Protein AF-A0A179V278-F1 (afdb_monomer_lite)

Foldseek 3Di:
DDDDDPDDDDDDDDDDDDDDDDDDDDDDDDDDDDDDDDDDPPPDPVVVVVVVVVVVVVVVVLVDQDDDPVDDPLVSVVSVQVSVCVVVLDLLLLQDADADPDDPAANSNHHVVQAQWDADPVRDIFGPHDHGQQDDPPPDPRPDDPCPPPGWDWDADPVDSRDIDTDDDDPDDDPDDDDDDGPNDDDPVLCVVQVNPDPVDDGDQVSVCVVVVQADPVRDGDDGD

Sequence (225 aa):
MLPEKNVGPPPIHLHIPSTQGSVDSNQSPRGDSDRSSRTDSVEPREVLAIKIARSLQAKQRKNRIPVDYNKSVLDVYKNVLRFIFTRSDSLDMLCRPWAPAGLNLPSWMRPVSDNPFATERHGVYRRVNADPLVGKPWPSPNLYRAAHSIPADWKFDPDVNESLNVQGFVLDAVRKKGSAARAGVIPSDWNTIAGWDNSSSPPPETFWRTLVGNRDFSSHKPPRH

Structure (mmCIF, N/CA/C/O backbone):
data_AF-A0A179V278-F1
#
_entry.id   AF-A0A179V278-F1
#
loop_
_atom_site.group_PDB
_atom_site.id
_atom_site.type_symbol
_atom_site.label_atom_id
_atom_site.label_alt_id
_atom_site.label_comp_id
_atom_site.label_asym_id
_atom_site.label_entity_id
_atom_site.label_seq_id
_atom_site.pdbx_PDB_ins_code
_atom_site.Cartn_x
_atom_site.Cartn_y
_atom_site.Cartn_z
_atom_site.occupancy
_atom_site.B_iso_or_equiv
_atom_site.auth_seq_id
_atom_site.auth_comp_id
_atom_site.auth_asym_id
_atom_site.auth_atom_id
_atom_site.pdbx_PDB_model_num
ATOM 1 N N . MET A 1 1 ? -17.610 -16.119 -40.467 1.00 40.88 1 MET A N 1
ATOM 2 C CA . MET A 1 1 ? -17.287 -16.001 -39.029 1.00 40.88 1 MET A CA 1
ATOM 3 C C . MET A 1 1 ? -16.551 -14.688 -38.826 1.00 40.88 1 MET A C 1
ATOM 5 O O . MET A 1 1 ? -15.443 -14.548 -39.321 1.00 40.88 1 MET A O 1
ATOM 9 N N . LEU A 1 2 ? -17.216 -13.704 -38.221 1.00 37.16 2 LEU A N 1
ATOM 10 C CA . LEU A 1 2 ? -16.648 -12.396 -37.877 1.00 37.16 2 LEU A CA 1
ATOM 11 C C . LEU A 1 2 ? -16.183 -12.436 -36.411 1.00 37.16 2 LEU A C 1
ATOM 13 O O . LEU A 1 2 ? -16.898 -13.029 -35.604 1.00 37.16 2 LEU A O 1
ATOM 17 N N . PRO A 1 3 ? -15.041 -11.832 -36.044 1.00 39.97 3 PRO A N 1
ATOM 18 C CA . PRO A 1 3 ? -14.630 -11.739 -34.650 1.00 39.97 3 PRO A CA 1
ATOM 19 C C . PRO A 1 3 ? -15.328 -10.565 -33.947 1.00 39.97 3 PRO A C 1
ATOM 21 O O . PRO A 1 3 ? -15.405 -9.454 -34.477 1.00 39.97 3 PRO A O 1
ATOM 24 N N . GLU A 1 4 ? -15.836 -10.831 -32.744 1.00 38.16 4 GLU A N 1
ATOM 25 C CA . GLU A 1 4 ? -16.492 -9.856 -31.877 1.00 38.16 4 GLU A CA 1
ATOM 26 C C . GLU A 1 4 ? -15.532 -8.739 -31.442 1.00 38.16 4 GLU A C 1
ATOM 28 O O . GLU A 1 4 ? -14.424 -8.975 -30.956 1.00 38.16 4 GLU A O 1
ATOM 33 N N . LYS A 1 5 ? -15.982 -7.490 -31.600 1.00 40.41 5 LYS A N 1
ATOM 34 C CA . LYS A 1 5 ? -15.337 -6.308 -31.026 1.00 40.41 5 LYS A CA 1
ATOM 35 C C . LYS A 1 5 ? -15.768 -6.180 -29.565 1.00 40.41 5 LYS A C 1
ATOM 37 O O . LYS A 1 5 ? -16.903 -5.799 -29.296 1.00 40.41 5 LYS A O 1
ATOM 42 N N . ASN A 1 6 ? -14.848 -6.433 -28.636 1.00 40.06 6 ASN A N 1
ATOM 43 C CA . ASN A 1 6 ? -15.009 -6.063 -27.229 1.00 40.06 6 ASN A CA 1
ATOM 44 C C . ASN A 1 6 ? -14.998 -4.534 -27.096 1.00 40.06 6 ASN A C 1
ATOM 46 O O . ASN A 1 6 ? -13.945 -3.897 -27.147 1.00 40.06 6 ASN A O 1
ATOM 50 N N . VAL A 1 7 ? -16.183 -3.946 -26.951 1.00 44.34 7 VAL A N 1
ATOM 51 C CA . VAL A 1 7 ? -16.367 -2.531 -26.622 1.00 44.34 7 VAL A CA 1
ATOM 52 C C . VAL A 1 7 ? -16.305 -2.407 -25.100 1.00 44.34 7 VAL A C 1
ATOM 54 O O . VAL A 1 7 ? -17.175 -2.911 -24.396 1.00 44.34 7 VAL A O 1
ATOM 57 N N . GLY A 1 8 ? -15.242 -1.782 -24.587 1.00 48.75 8 GLY A N 1
ATOM 58 C CA . GLY A 1 8 ? -15.135 -1.422 -23.170 1.00 48.75 8 GLY A CA 1
ATOM 59 C C . GLY A 1 8 ? -16.206 -0.399 -22.759 1.00 48.75 8 GL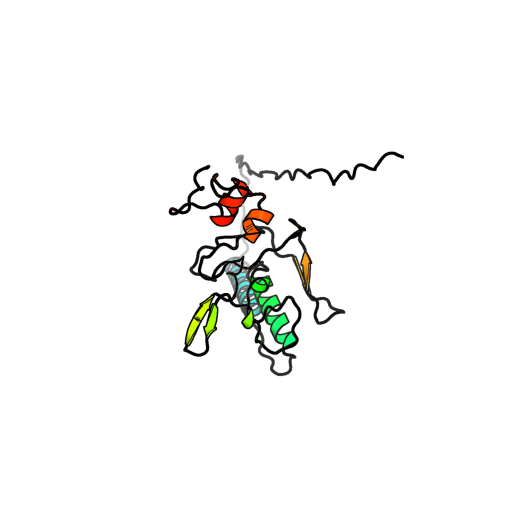Y A C 1
ATOM 60 O O . GLY A 1 8 ? -16.771 0.275 -23.625 1.00 48.75 8 GLY A O 1
ATOM 61 N N . PRO A 1 9 ? -16.509 -0.272 -21.455 1.00 46.78 9 PRO A N 1
ATOM 62 C CA . PRO A 1 9 ? -17.572 0.610 -20.992 1.00 46.78 9 PRO A CA 1
ATOM 63 C C . PRO A 1 9 ? -17.228 2.084 -21.270 1.00 46.78 9 PRO A C 1
ATOM 65 O O . PRO A 1 9 ? -16.052 2.462 -21.224 1.00 46.78 9 PRO A O 1
ATOM 68 N N . PRO A 1 10 ? -18.231 2.930 -21.566 1.00 39.50 10 PRO A N 1
ATOM 69 C CA . PRO A 1 10 ? -17.998 4.320 -21.926 1.00 39.50 10 PRO A CA 1
ATOM 70 C C . PRO A 1 10 ? -17.550 5.155 -20.711 1.00 39.50 10 PRO A C 1
ATOM 72 O O . PRO A 1 10 ? -17.908 4.843 -19.571 1.00 39.50 10 PRO A O 1
ATOM 75 N N . PRO A 1 11 ? -16.785 6.237 -20.938 1.00 36.53 11 PRO A N 1
ATOM 76 C CA . PRO A 1 11 ? -16.277 7.090 -19.871 1.00 36.53 11 PRO A CA 1
ATOM 77 C C . PRO A 1 11 ? -17.410 7.874 -19.198 1.00 36.53 11 PRO A C 1
ATOM 79 O O . PRO A 1 11 ? -18.189 8.567 -19.853 1.00 36.53 11 PRO A O 1
ATOM 82 N N . ILE A 1 12 ? -17.476 7.790 -17.868 1.00 39.94 12 ILE A N 1
ATOM 83 C CA . ILE A 1 12 ? -18.435 8.531 -17.046 1.00 39.94 12 ILE A CA 1
ATOM 84 C C . ILE A 1 12 ? -17.825 9.899 -16.718 1.00 39.94 12 ILE A C 1
ATOM 86 O O . ILE A 1 12 ? -16.875 10.002 -15.943 1.00 39.94 12 ILE A O 1
ATOM 90 N N . HIS A 1 13 ? -18.372 10.957 -17.317 1.00 33.31 13 HIS A N 1
ATOM 91 C CA . HIS A 1 13 ? -18.047 12.340 -16.970 1.00 33.31 13 HIS A CA 1
ATOM 92 C C . HIS A 1 13 ? -18.723 12.707 -15.640 1.00 33.31 13 HIS A C 1
ATOM 94 O O . HIS A 1 13 ? -19.945 12.829 -15.569 1.00 33.31 13 HIS A O 1
ATOM 100 N N . LEU A 1 14 ? -17.934 12.894 -14.581 1.00 35.31 14 LEU A N 1
ATOM 101 C CA . LEU A 1 14 ? -18.430 13.387 -13.295 1.00 35.31 14 LEU A CA 1
ATOM 102 C C . LEU A 1 14 ? -18.484 14.920 -13.314 1.00 35.31 14 LEU A C 1
ATOM 104 O O . LEU A 1 14 ? -17.453 15.592 -13.337 1.00 35.31 14 LEU A O 1
ATOM 108 N N . HIS A 1 15 ? -19.699 15.469 -13.307 1.00 29.86 15 HIS A N 1
ATOM 109 C CA . HIS A 1 15 ? -19.957 16.895 -13.128 1.00 29.86 15 HIS A CA 1
ATOM 110 C C . HIS A 1 15 ? -19.971 17.226 -11.630 1.00 29.86 15 HIS A C 1
ATOM 112 O O . HIS A 1 15 ? -20.785 16.699 -10.876 1.00 29.86 15 HIS A O 1
ATOM 118 N N . ILE A 1 16 ? -19.079 18.121 -11.203 1.00 35.94 16 ILE A N 1
ATOM 119 C CA . ILE A 1 16 ? -19.052 18.673 -9.842 1.00 35.94 16 ILE A CA 1
ATOM 120 C C . ILE A 1 16 ? -19.789 20.023 -9.876 1.00 35.94 16 ILE A C 1
ATOM 122 O O . ILE A 1 16 ? -19.384 20.880 -10.666 1.00 35.94 16 ILE A O 1
ATOM 126 N N . PRO A 1 17 ? -20.867 20.241 -9.101 1.00 31.22 17 PRO A N 1
ATOM 127 C CA . PRO A 1 17 ? -21.509 21.547 -9.021 1.00 31.22 17 PRO A CA 1
ATOM 128 C C . PRO A 1 17 ? -20.777 22.463 -8.029 1.00 31.22 17 PRO A C 1
ATOM 130 O O . PRO A 1 17 ? -20.501 22.088 -6.890 1.00 31.22 17 PRO A O 1
ATOM 133 N N . SER A 1 18 ? -20.490 23.687 -8.471 1.00 33.91 18 SER A N 1
ATOM 134 C CA . SER A 1 18 ? -19.948 24.770 -7.647 1.00 33.91 18 SER A CA 1
ATOM 135 C C . SER A 1 18 ? -21.088 25.498 -6.934 1.00 33.91 18 SER A C 1
ATOM 137 O O . SER A 1 18 ? -21.870 26.193 -7.576 1.00 33.91 18 SER A O 1
ATOM 139 N N . THR A 1 19 ? -21.186 25.385 -5.611 1.00 35.56 19 THR A N 1
ATOM 140 C CA . THR A 1 19 ? -22.105 26.210 -4.813 1.00 35.56 19 THR A CA 1
ATOM 141 C C . THR A 1 19 ? -21.394 27.477 -4.338 1.00 35.56 19 THR A C 1
ATOM 143 O O . THR A 1 19 ? -20.647 27.444 -3.361 1.00 35.56 19 THR A O 1
ATOM 146 N N . GLN A 1 20 ? -21.629 28.597 -5.027 1.00 33.53 20 GLN A N 1
ATOM 147 C CA . GLN A 1 20 ? -21.416 29.943 -4.488 1.00 33.53 20 GLN A CA 1
ATOM 148 C C . GLN A 1 20 ? -22.741 30.438 -3.895 1.00 33.53 20 GLN A C 1
ATOM 150 O O . GLN A 1 20 ? -23.733 30.567 -4.608 1.00 33.53 20 GLN A O 1
ATOM 155 N N . GLY A 1 21 ? -22.768 30.674 -2.583 1.00 31.41 21 GLY A N 1
ATOM 156 C CA . GLY A 1 21 ? -23.895 31.304 -1.899 1.00 31.41 21 GLY A CA 1
ATOM 157 C C . GLY A 1 21 ? -23.765 32.823 -1.953 1.00 31.41 21 GLY A C 1
ATOM 158 O O . GLY A 1 21 ? -22.844 33.378 -1.358 1.00 31.41 21 GLY A O 1
ATOM 159 N N . SER A 1 22 ? -24.684 33.460 -2.680 1.00 31.16 22 SER A N 1
ATOM 160 C CA . SER A 1 22 ? -24.933 34.904 -2.696 1.00 31.16 22 SER A CA 1
ATOM 161 C C . SER A 1 22 ? -25.611 35.339 -1.392 1.00 31.16 22 SER A C 1
ATOM 163 O O . SER A 1 22 ? -26.494 34.636 -0.898 1.00 31.16 22 SER A O 1
ATOM 165 N N . VAL A 1 23 ? -25.211 36.485 -0.838 1.00 32.09 23 VAL A N 1
ATOM 166 C CA . VAL A 1 23 ? -25.829 37.100 0.346 1.00 32.09 23 VAL A CA 1
ATOM 167 C C . VAL A 1 23 ? -26.476 38.408 -0.094 1.00 32.09 23 VAL A C 1
ATOM 169 O O . VAL A 1 23 ? -25.803 39.432 -0.164 1.00 32.09 23 VAL A O 1
ATOM 172 N N . ASP A 1 24 ? -27.780 38.371 -0.367 1.00 32.22 24 ASP A N 1
ATOM 173 C CA . ASP A 1 24 ? -28.598 39.578 -0.497 1.00 32.22 24 ASP A CA 1
ATOM 174 C C . ASP A 1 24 ? -29.245 39.909 0.849 1.00 32.22 24 ASP A C 1
ATOM 176 O O . ASP A 1 24 ? -29.912 39.086 1.480 1.00 32.22 24 ASP A O 1
ATOM 180 N N . SER A 1 25 ? -29.011 41.140 1.296 1.00 31.66 25 SER A N 1
ATOM 181 C CA . SER A 1 25 ? -29.595 41.732 2.498 1.00 31.66 25 SER A CA 1
ATOM 182 C C . SER A 1 25 ? -30.786 42.600 2.098 1.00 31.66 25 SER A C 1
ATOM 184 O O . SER A 1 25 ? -30.608 43.548 1.341 1.00 31.66 25 SER A O 1
ATOM 186 N N . ASN A 1 26 ? -31.973 42.330 2.648 1.00 32.81 26 ASN A N 1
ATOM 187 C CA . ASN A 1 26 ? -33.119 43.240 2.577 1.00 32.81 26 ASN A CA 1
ATOM 188 C C . ASN A 1 26 ? -33.487 43.787 3.964 1.00 32.81 26 ASN A C 1
ATOM 190 O O . ASN A 1 26 ? -33.427 43.093 4.978 1.00 32.81 26 ASN A O 1
ATOM 194 N N . GLN A 1 27 ? -33.830 45.074 3.960 1.00 31.77 27 GLN A N 1
ATOM 195 C CA . GLN A 1 27 ? -34.129 45.963 5.084 1.00 31.77 27 GLN A CA 1
ATOM 196 C C . GLN A 1 27 ? -35.539 45.746 5.689 1.00 31.77 27 GLN A C 1
ATOM 198 O O . GLN A 1 27 ? -36.475 45.575 4.920 1.00 31.77 27 GLN A O 1
ATOM 203 N N . SER A 1 28 ? -35.635 45.832 7.038 1.00 34.72 28 SER A N 1
ATOM 204 C CA . SER A 1 28 ? -36.584 46.562 7.948 1.00 34.72 28 SER A CA 1
ATOM 205 C C . SER A 1 28 ? -38.108 46.698 7.647 1.00 34.72 28 SER A C 1
ATOM 207 O O . SER A 1 28 ? -38.487 46.536 6.497 1.00 34.72 28 SER A O 1
ATOM 209 N N . PRO A 1 29 ? -39.002 47.148 8.589 1.00 49.28 29 PRO A N 1
ATOM 210 C CA . PRO A 1 29 ? -38.808 47.591 9.995 1.00 49.28 29 PRO A CA 1
ATOM 211 C C . PRO A 1 29 ? -39.888 47.176 11.059 1.00 49.28 29 PRO A C 1
ATOM 213 O O . PRO A 1 29 ? -40.989 46.754 10.736 1.00 49.28 29 PRO A O 1
ATOM 216 N N . ARG A 1 30 ? -39.542 47.450 12.337 1.00 34.25 30 ARG A N 1
ATOM 217 C CA . ARG A 1 30 ? -40.321 48.017 13.485 1.00 34.25 30 ARG A CA 1
ATOM 218 C C . ARG A 1 30 ? -41.678 47.417 13.928 1.00 34.25 30 ARG A C 1
ATOM 220 O O . ARG A 1 30 ? -42.656 47.446 13.195 1.00 34.25 30 ARG A O 1
ATOM 227 N N . GLY A 1 31 ? -41.758 47.093 15.225 1.00 32.53 31 GLY A N 1
ATOM 228 C CA . GLY A 1 31 ? -42.989 46.927 16.014 1.00 32.53 31 GLY A CA 1
ATOM 229 C C . GLY A 1 31 ? -42.688 46.926 17.524 1.00 32.53 31 GLY A C 1
ATOM 230 O O . GLY A 1 31 ? -41.684 46.355 17.939 1.00 32.53 31 GLY A O 1
ATOM 231 N N . ASP A 1 32 ? -43.521 47.628 18.290 1.00 32.50 32 ASP A N 1
ATOM 232 C CA . ASP A 1 32 ? -43.332 48.158 19.649 1.00 32.50 32 ASP A CA 1
ATOM 233 C C . ASP A 1 32 ? -43.543 47.197 20.844 1.00 32.50 32 ASP A C 1
ATOM 235 O O . ASP A 1 32 ? -44.299 46.233 20.781 1.00 32.50 32 ASP A O 1
ATOM 239 N N . SER A 1 33 ? -42.919 47.615 21.957 1.00 38.25 33 SER A N 1
ATOM 240 C CA . SER A 1 33 ? -43.359 47.634 23.371 1.00 38.25 33 SER A CA 1
ATOM 241 C C . SER A 1 33 ? -43.733 46.376 24.189 1.00 38.25 33 SER A C 1
ATOM 243 O O . SER A 1 33 ? -44.556 45.553 23.813 1.00 38.25 33 SER A O 1
ATOM 245 N N . ASP A 1 34 ? -43.232 46.445 25.433 1.00 34.59 34 ASP A N 1
ATOM 246 C CA . ASP A 1 34 ? -43.827 46.057 26.726 1.00 34.59 34 ASP A CA 1
ATOM 247 C C . ASP A 1 34 ? -43.411 44.765 27.476 1.00 34.59 34 ASP A C 1
ATOM 249 O O . ASP A 1 34 ? -43.906 43.663 27.285 1.00 34.59 34 ASP A O 1
ATOM 253 N N . ARG A 1 35 ? -42.530 45.008 28.463 1.00 35.22 35 ARG A N 1
ATOM 254 C CA . ARG A 1 35 ? -42.732 44.823 29.918 1.00 35.22 35 ARG A CA 1
ATOM 255 C C . ARG A 1 35 ? -42.902 43.404 30.509 1.00 35.22 35 ARG A C 1
ATOM 257 O O . ARG A 1 35 ? -43.996 42.916 30.731 1.00 35.22 35 ARG A O 1
ATOM 264 N N . SER A 1 36 ? -41.770 42.942 31.059 1.00 41.22 36 SER A N 1
ATOM 265 C CA . SER A 1 36 ? -41.582 42.316 32.388 1.00 41.22 36 SER A CA 1
ATOM 266 C C . SER A 1 36 ? -42.118 40.902 32.672 1.00 41.22 36 SER A C 1
ATOM 268 O O . SER A 1 36 ? -43.232 40.742 33.155 1.00 41.22 36 SER A O 1
ATOM 270 N N . SER A 1 37 ? -41.195 39.934 32.705 1.00 37.25 37 SER A N 1
ATOM 271 C CA . SER A 1 37 ? -41.061 38.996 33.835 1.00 37.25 37 SER A CA 1
ATOM 272 C C . SER A 1 37 ? -39.663 38.368 33.855 1.00 37.25 37 SER A C 1
AT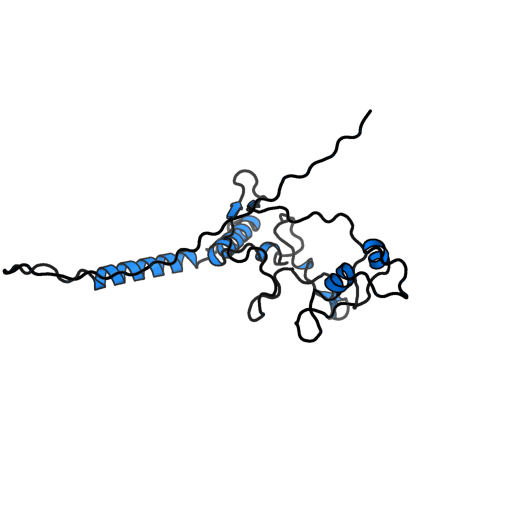OM 274 O O . SER A 1 37 ? -39.201 37.812 32.863 1.00 37.25 37 SER A O 1
ATOM 276 N N . ARG A 1 38 ? -38.975 38.476 34.996 1.00 50.56 38 ARG A N 1
ATOM 277 C CA . ARG A 1 38 ? -37.729 37.760 35.299 1.0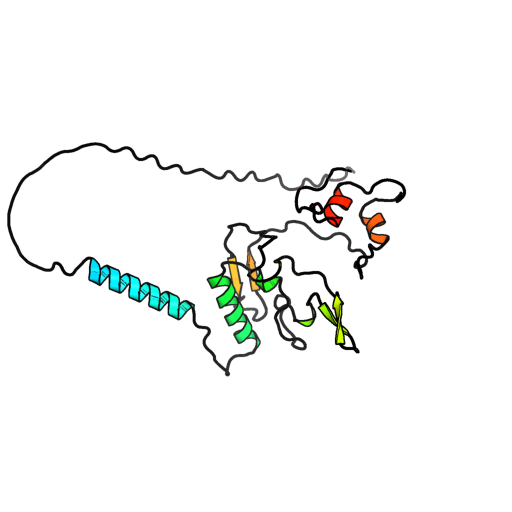0 50.56 38 ARG A CA 1
ATOM 278 C C . ARG A 1 38 ? -38.007 36.260 35.430 1.00 50.56 38 ARG A C 1
ATOM 280 O O . ARG A 1 38 ? -38.681 35.893 36.383 1.00 50.56 38 ARG A O 1
ATOM 287 N N . THR A 1 39 ? -37.390 35.448 34.572 1.00 41.78 39 THR A N 1
ATOM 288 C CA . THR A 1 39 ? -36.984 34.049 34.826 1.00 41.78 39 THR A CA 1
ATOM 289 C C . THR A 1 39 ? -35.886 33.655 33.824 1.00 41.78 39 THR A C 1
ATOM 291 O O . THR A 1 39 ? -36.041 33.861 32.625 1.00 41.78 39 THR A O 1
ATOM 294 N N . ASP A 1 40 ? -34.781 33.122 34.350 1.00 46.06 40 ASP A N 1
ATOM 295 C CA . ASP A 1 40 ? -33.792 32.240 33.704 1.00 46.06 40 ASP A CA 1
ATOM 296 C C . ASP A 1 40 ? -32.965 32.743 32.508 1.00 46.06 40 ASP A C 1
ATOM 298 O O . ASP A 1 40 ? -33.081 32.283 31.376 1.00 46.06 40 ASP A O 1
ATOM 302 N N . SER A 1 41 ? -31.984 33.607 32.780 1.00 45.41 41 SER A N 1
ATOM 303 C CA . SER A 1 41 ? -30.915 33.953 31.829 1.00 45.41 41 SER A CA 1
ATOM 304 C C . SER A 1 41 ? -29.608 33.184 32.087 1.00 45.41 41 SER A C 1
ATOM 306 O O . SER A 1 41 ? -28.528 33.774 32.085 1.00 45.41 41 SER A O 1
ATOM 308 N N . VAL A 1 42 ? -29.694 31.873 32.330 1.00 54.94 42 VAL A N 1
ATOM 309 C CA . VAL A 1 42 ? -28.525 30.971 32.460 1.00 54.94 42 VAL A CA 1
ATOM 310 C C . VAL A 1 42 ? -28.133 30.322 31.107 1.00 54.94 42 VAL A C 1
ATOM 312 O O . VAL A 1 42 ? -27.036 29.802 30.910 1.00 54.94 42 VAL A O 1
ATOM 315 N N . GLU A 1 43 ? -28.983 30.436 30.090 1.00 59.06 43 GLU A N 1
ATOM 316 C CA . GLU A 1 43 ? -29.146 29.370 29.088 1.00 59.06 43 GLU A CA 1
ATOM 317 C C . GLU A 1 43 ? -28.418 29.452 27.715 1.00 59.06 43 GLU A C 1
ATOM 319 O O . GLU A 1 43 ? -28.675 28.600 26.869 1.00 59.06 43 GLU A O 1
ATOM 324 N N . PRO A 1 44 ? -27.476 30.373 27.416 1.00 63.12 44 PRO A N 1
ATOM 325 C CA . PRO A 1 44 ? -26.626 30.190 26.216 1.00 63.12 44 PRO A CA 1
ATOM 326 C C . PRO A 1 44 ? -25.224 29.646 26.514 1.00 63.12 44 PRO A C 1
ATOM 328 O O . PRO A 1 44 ? -24.700 28.809 25.775 1.00 63.12 44 PRO A O 1
ATOM 331 N N . ARG A 1 45 ? -24.583 30.134 27.584 1.00 65.31 45 ARG A N 1
ATOM 332 C CA . ARG A 1 45 ? -23.166 29.848 27.871 1.00 65.31 45 ARG A CA 1
ATOM 333 C C . ARG A 1 45 ? -22.970 28.508 28.567 1.00 65.31 45 ARG A C 1
ATOM 335 O O . ARG A 1 45 ? -22.044 27.790 28.202 1.00 65.31 45 ARG A O 1
ATOM 342 N N . GLU A 1 46 ? -23.846 28.145 29.500 1.00 77.38 46 GLU A N 1
ATOM 343 C CA . GLU A 1 46 ? -23.793 26.837 30.162 1.00 77.38 46 GLU A CA 1
ATOM 344 C C . GLU A 1 46 ? -24.152 25.708 29.195 1.00 77.38 46 GLU A C 1
ATOM 346 O O . GLU A 1 46 ? -23.425 24.722 29.102 1.00 77.38 46 GLU A O 1
ATOM 351 N N . VAL A 1 47 ? -25.183 25.895 28.365 1.00 79.19 47 VAL A N 1
ATOM 352 C CA . VAL A 1 47 ? -25.541 24.947 27.298 1.00 79.19 47 VAL A CA 1
ATOM 353 C C . VAL A 1 47 ? -24.394 24.767 26.302 1.00 79.19 47 VAL A C 1
ATOM 355 O O . VAL A 1 47 ? -24.083 23.640 25.903 1.00 79.19 47 VAL A O 1
ATOM 358 N N . LEU A 1 48 ? -23.723 25.857 25.909 1.00 78.88 48 LEU A N 1
ATOM 359 C CA . LEU A 1 48 ? -22.548 25.796 25.041 1.00 78.88 48 LEU A CA 1
ATOM 360 C C . LEU A 1 48 ? -21.373 25.087 25.729 1.00 78.88 48 LEU A C 1
ATOM 362 O O . LEU A 1 48 ? -20.746 24.228 25.111 1.00 78.88 48 LEU A O 1
ATOM 366 N N . ALA A 1 49 ? -21.109 25.374 27.005 1.00 80.69 49 ALA A N 1
ATOM 367 C CA . ALA A 1 49 ? -20.068 24.711 27.787 1.00 80.69 49 ALA A CA 1
ATOM 368 C C . ALA A 1 49 ? -20.342 23.208 27.951 1.00 80.69 49 ALA A C 1
ATOM 370 O O . ALA A 1 49 ? -19.430 22.403 27.773 1.00 80.69 49 ALA A O 1
ATOM 371 N N . ILE A 1 50 ? -21.595 22.805 28.185 1.00 85.81 50 ILE A N 1
ATOM 372 C CA . ILE A 1 50 ? -22.021 21.399 28.242 1.00 85.81 50 ILE A CA 1
ATOM 373 C C . ILE A 1 50 ? -21.833 20.726 26.879 1.00 85.81 50 ILE A C 1
ATOM 375 O O . ILE A 1 50 ? -21.313 19.611 26.814 1.00 85.81 50 ILE A O 1
ATOM 379 N N . LYS A 1 51 ? -22.209 21.385 25.774 1.00 84.00 51 LYS A N 1
ATOM 380 C CA . LYS A 1 51 ? -21.977 20.867 24.413 1.00 84.00 51 LYS A CA 1
ATOM 381 C C . LYS A 1 51 ? -20.484 20.706 24.123 1.00 84.00 51 LYS A C 1
ATOM 383 O O . LYS A 1 51 ? -20.079 19.656 23.623 1.00 84.00 51 LYS A O 1
ATOM 388 N N . ILE A 1 52 ? -19.661 21.691 24.488 1.00 85.56 52 ILE A N 1
ATOM 389 C CA . ILE A 1 52 ? -18.203 21.632 24.343 1.00 85.56 52 ILE A CA 1
ATOM 390 C C . ILE A 1 52 ? -17.638 20.497 25.199 1.00 85.56 52 ILE A C 1
ATOM 392 O O . ILE A 1 52 ? -16.940 19.642 24.662 1.00 85.56 52 ILE A O 1
ATOM 396 N N . ALA A 1 53 ? -17.991 20.408 26.481 1.00 82.25 53 ALA A N 1
ATOM 397 C CA . ALA A 1 53 ? -17.533 19.358 27.388 1.00 82.25 53 ALA A CA 1
ATOM 398 C C . ALA A 1 53 ? -17.931 17.958 26.898 1.00 82.25 53 ALA A C 1
ATOM 400 O O . ALA A 1 53 ? -17.090 17.061 26.862 1.00 82.25 53 ALA A O 1
ATOM 401 N N . ARG A 1 54 ? -19.172 17.774 26.428 1.00 84.19 54 ARG A N 1
ATOM 402 C CA . ARG A 1 54 ? -19.625 16.520 25.803 1.00 84.19 54 ARG A CA 1
ATOM 403 C C . ARG A 1 54 ? -18.843 16.208 24.533 1.00 84.19 54 ARG A C 1
ATOM 405 O O . ARG A 1 54 ? -18.448 15.062 24.342 1.00 84.19 54 ARG A O 1
ATOM 412 N N . SER A 1 55 ? -18.573 17.203 23.686 1.00 77.69 55 SER A N 1
ATOM 413 C CA . SER A 1 55 ? -17.770 17.015 22.472 1.00 77.69 55 SER A CA 1
ATOM 414 C C . SER A 1 55 ? -16.323 16.629 22.799 1.00 77.69 55 SER A C 1
ATOM 416 O O . SER A 1 55 ? -15.772 15.728 22.171 1.00 77.69 55 SER A O 1
ATOM 418 N N . LEU A 1 56 ? -15.731 17.241 23.831 1.00 74.25 56 LEU A N 1
ATOM 419 C CA . LEU A 1 56 ? -14.385 16.948 24.310 1.00 74.25 56 LEU A CA 1
ATOM 420 C C . LEU A 1 56 ? -14.320 15.556 24.933 1.00 74.25 56 LEU A C 1
ATOM 422 O O . LEU A 1 56 ? -13.407 14.806 24.608 1.00 74.25 56 LEU A O 1
ATOM 426 N N . GLN A 1 57 ? -15.306 15.164 25.743 1.00 73.75 57 GLN A N 1
ATOM 427 C CA . GLN A 1 57 ? -15.412 13.809 26.290 1.00 73.75 57 GLN A CA 1
ATOM 428 C C . GLN A 1 57 ? -15.627 12.765 25.190 1.00 73.75 57 GLN A C 1
ATOM 430 O O . GLN A 1 57 ? -14.977 11.721 25.201 1.00 73.75 57 GLN A O 1
ATOM 435 N N . ALA A 1 58 ? -16.488 13.040 24.208 1.00 72.38 58 ALA A N 1
ATOM 436 C CA . ALA A 1 58 ? -16.691 12.165 23.057 1.00 72.38 58 ALA A CA 1
ATOM 437 C C . ALA A 1 58 ? -15.401 12.025 22.234 1.00 72.38 58 ALA A C 1
ATOM 439 O O . ALA A 1 58 ? -15.029 10.915 21.856 1.00 72.38 58 ALA A O 1
ATOM 440 N N . LYS A 1 59 ? -14.670 13.126 22.022 1.00 68.94 59 LYS A N 1
ATOM 441 C CA . LYS A 1 59 ? -13.355 13.128 21.370 1.00 68.94 59 LYS A CA 1
ATOM 442 C C . LYS A 1 59 ? -12.333 12.349 22.202 1.00 68.94 59 LYS A C 1
ATOM 444 O O . LYS A 1 59 ? -11.635 11.507 21.662 1.00 68.94 59 LYS A O 1
ATOM 449 N N . GLN A 1 60 ? -12.291 12.534 23.519 1.00 68.38 60 GLN A N 1
ATOM 450 C CA . GLN A 1 60 ? -11.384 11.822 24.421 1.00 68.38 60 GLN A CA 1
ATOM 451 C C . GLN A 1 60 ? -11.667 10.313 24.455 1.00 68.38 60 GLN A C 1
ATOM 453 O O . GLN A 1 60 ? -10.729 9.522 24.430 1.00 68.38 60 GLN A O 1
ATOM 458 N N . ARG A 1 61 ? -12.940 9.896 24.434 1.00 67.56 61 ARG A N 1
ATOM 459 C CA . ARG A 1 61 ? -13.343 8.482 24.323 1.00 67.56 61 ARG A CA 1
ATOM 460 C C . ARG A 1 61 ? -12.967 7.883 22.967 1.00 67.56 61 ARG A C 1
ATOM 462 O O . ARG A 1 61 ? -12.397 6.800 22.941 1.00 67.56 61 ARG A O 1
ATOM 469 N N . LYS A 1 62 ? -13.184 8.612 21.864 1.00 66.44 62 LYS A N 1
ATOM 470 C CA . LYS A 1 62 ? -12.696 8.229 20.522 1.00 66.44 62 LYS A CA 1
ATOM 471 C C . LYS A 1 62 ? -11.166 8.122 20.453 1.00 66.44 62 LYS A C 1
ATOM 473 O O . LYS A 1 62 ? -10.637 7.450 19.574 1.00 66.44 62 LYS A O 1
ATOM 478 N N . ASN A 1 63 ? -10.450 8.768 21.375 1.00 66.38 63 ASN A N 1
ATOM 479 C CA . ASN A 1 63 ? -8.993 8.819 21.376 1.00 66.38 63 ASN A CA 1
ATOM 480 C C . ASN A 1 63 ? -8.316 7.685 22.160 1.00 66.38 63 ASN A C 1
ATOM 482 O O . ASN A 1 63 ? -7.087 7.620 22.130 1.00 66.38 63 ASN A O 1
ATOM 486 N N . ARG A 1 64 ? -9.063 6.810 22.847 1.00 76.69 64 ARG A N 1
ATOM 487 C CA . ARG A 1 64 ? -8.483 5.727 23.654 1.00 76.69 64 ARG A CA 1
ATOM 488 C C . ARG A 1 64 ? -8.524 4.402 22.902 1.00 76.69 64 ARG A C 1
ATOM 490 O O . ARG A 1 64 ? -9.578 3.979 22.441 1.00 76.69 64 ARG A O 1
ATOM 497 N N . ILE A 1 65 ? -7.380 3.728 22.855 1.00 77.81 65 ILE A N 1
ATOM 498 C CA . ILE A 1 65 ? -7.297 2.311 22.505 1.00 77.81 65 ILE A CA 1
ATOM 499 C C . ILE A 1 65 ? -7.356 1.549 23.837 1.00 77.81 65 ILE A C 1
ATOM 501 O O . ILE A 1 65 ? -6.431 1.694 24.639 1.00 77.81 65 ILE A O 1
ATOM 505 N N . PRO A 1 66 ? -8.444 0.823 24.146 1.00 78.94 66 PRO A N 1
ATOM 506 C CA . PRO A 1 66 ? -8.520 0.050 25.379 1.00 78.94 66 PRO A CA 1
ATOM 507 C C . PRO A 1 66 ? -7.485 -1.078 25.340 1.00 78.94 66 PRO A C 1
ATOM 509 O O . PRO A 1 66 ? -7.440 -1.844 24.376 1.00 78.94 66 PRO A O 1
ATOM 512 N N . VAL A 1 67 ? -6.659 -1.163 26.383 1.00 83.25 67 VAL A N 1
ATOM 513 C CA . VAL A 1 67 ? -5.686 -2.246 26.556 1.00 83.25 67 VAL A CA 1
ATOM 514 C C . VAL A 1 67 ? -6.406 -3.407 27.228 1.00 83.25 67 VAL A C 1
ATOM 516 O O . VAL A 1 67 ? -6.878 -3.272 28.353 1.00 83.25 67 VAL A O 1
ATOM 519 N N . ASP A 1 68 ? -6.519 -4.522 26.517 1.00 88.12 68 ASP A N 1
ATOM 520 C CA . ASP A 1 68 ? -7.160 -5.742 26.996 1.00 88.12 68 ASP A CA 1
ATOM 521 C C . ASP A 1 68 ? -6.289 -6.935 26.601 1.00 88.12 68 ASP A C 1
ATOM 523 O O . ASP A 1 68 ? -6.186 -7.275 25.421 1.00 88.12 68 ASP A O 1
ATOM 527 N N . TYR A 1 69 ? -5.633 -7.529 27.597 1.00 90.31 69 TYR A N 1
ATOM 528 C CA . TYR A 1 69 ? -4.696 -8.638 27.415 1.00 90.31 69 TYR A CA 1
ATOM 529 C C . TYR A 1 69 ? -5.388 -9.983 27.158 1.00 90.31 69 TYR A C 1
ATOM 531 O O . TYR A 1 69 ? -4.707 -10.949 26.833 1.00 90.31 69 TYR A O 1
ATOM 539 N N . ASN A 1 70 ? -6.720 -10.056 27.263 1.00 94.75 70 ASN A N 1
ATOM 540 C CA . ASN A 1 70 ? -7.480 -11.273 26.965 1.00 94.75 70 ASN A CA 1
ATOM 541 C C . ASN A 1 70 ? -7.857 -11.390 25.480 1.00 94.75 70 ASN A C 1
ATOM 543 O O . ASN A 1 70 ? -8.405 -12.405 25.055 1.00 94.75 70 ASN A O 1
ATOM 547 N N . LYS A 1 71 ? -7.602 -10.347 24.682 1.00 92.12 71 LYS A N 1
ATOM 548 C CA . LYS A 1 71 ? -7.906 -10.346 23.249 1.00 92.12 71 LYS A CA 1
ATOM 549 C C . LYS A 1 71 ? -6.879 -11.135 22.456 1.00 92.12 71 LYS A C 1
ATOM 551 O O . LYS A 1 71 ? -5.688 -11.117 22.761 1.00 92.12 71 LYS A O 1
ATOM 556 N N . SER A 1 72 ? -7.338 -11.743 21.364 1.00 91.38 72 SER A N 1
ATOM 557 C CA . SER A 1 72 ? -6.425 -12.316 20.381 1.00 91.38 72 SER A CA 1
ATOM 558 C C . SER A 1 72 ? -5.555 -11.222 19.747 1.00 91.38 72 SER A C 1
ATOM 560 O O . SER A 1 72 ? -5.957 -10.059 19.633 1.00 91.38 72 SER A O 1
ATOM 562 N N . VAL A 1 73 ? -4.363 -11.601 19.283 1.00 88.94 73 VAL A N 1
ATOM 563 C CA . VAL A 1 73 ? -3.446 -10.694 18.572 1.00 88.94 73 VAL A CA 1
ATOM 564 C C . VAL A 1 73 ? -4.134 -10.053 17.356 1.00 88.94 73 VAL A C 1
ATOM 566 O O . VAL A 1 73 ? -4.025 -8.846 17.139 1.00 88.94 73 VAL A O 1
ATOM 569 N N . LEU A 1 74 ? -4.918 -10.841 16.614 1.00 90.56 74 LEU A N 1
ATOM 570 C CA . LEU A 1 74 ? -5.714 -10.379 15.476 1.00 90.56 74 LEU A CA 1
ATOM 571 C C . LEU A 1 74 ? -6.744 -9.313 15.889 1.00 90.56 74 LEU A C 1
ATOM 573 O O . LEU A 1 74 ? -6.848 -8.275 15.235 1.00 90.56 74 LEU A O 1
ATOM 577 N N . ASP A 1 75 ? -7.457 -9.506 17.000 1.00 91.50 75 ASP A N 1
ATOM 578 C CA . ASP A 1 75 ? -8.432 -8.525 17.494 1.00 91.50 75 ASP A CA 1
ATOM 579 C C . ASP A 1 75 ? -7.771 -7.227 17.954 1.00 91.50 75 ASP A C 1
ATOM 581 O O . ASP A 1 75 ? -8.307 -6.135 17.739 1.00 91.50 75 ASP A O 1
ATOM 585 N N . VAL A 1 76 ? -6.594 -7.316 18.578 1.00 91.19 76 VAL A N 1
ATOM 586 C CA . VAL A 1 76 ? -5.797 -6.135 18.933 1.00 91.19 76 VAL A CA 1
ATOM 587 C C . VAL A 1 76 ? -5.449 -5.346 17.670 1.00 91.19 76 VAL A C 1
ATOM 589 O O . VAL A 1 76 ? -5.699 -4.141 17.611 1.00 91.19 76 VAL A O 1
ATOM 592 N N . TYR A 1 77 ? -4.969 -6.017 16.626 1.00 91.19 77 TYR A N 1
ATOM 593 C CA . TYR A 1 77 ? -4.640 -5.391 15.345 1.00 91.19 77 TYR A CA 1
ATOM 594 C C . TYR A 1 77 ? -5.853 -4.773 14.645 1.00 91.19 77 TYR A C 1
ATOM 596 O O . TYR A 1 77 ? -5.777 -3.628 14.192 1.00 91.19 77 TYR A O 1
ATOM 604 N N . LYS A 1 78 ? -7.001 -5.461 14.629 1.00 92.38 78 LYS A N 1
ATOM 605 C CA . LYS A 1 78 ? -8.264 -4.899 14.127 1.00 92.38 78 LYS A CA 1
ATOM 606 C C . LYS A 1 78 ? -8.661 -3.627 14.868 1.00 92.38 78 LYS A C 1
ATOM 608 O O . LYS A 1 78 ? -9.073 -2.653 14.241 1.00 92.38 78 LYS A O 1
ATOM 613 N N . ASN A 1 79 ? -8.529 -3.612 16.194 1.00 91.75 79 ASN A N 1
ATOM 614 C CA . ASN A 1 79 ? -8.860 -2.442 17.008 1.00 91.75 79 ASN A CA 1
ATOM 615 C C . ASN A 1 79 ? -7.929 -1.258 16.713 1.00 91.75 79 ASN A C 1
ATOM 617 O O . ASN A 1 79 ? -8.405 -0.125 16.615 1.00 91.75 79 ASN A O 1
ATOM 621 N N . VAL A 1 80 ? -6.632 -1.513 16.516 1.00 91.25 80 VAL A N 1
ATOM 622 C CA . VAL A 1 80 ? -5.661 -0.482 16.121 1.00 91.25 80 VAL A CA 1
ATOM 623 C C . VAL A 1 80 ? -5.990 0.081 14.739 1.00 91.25 80 VAL A C 1
ATOM 625 O O . VAL A 1 80 ? -6.077 1.299 14.592 1.00 91.25 80 VAL A O 1
ATOM 628 N N . LEU A 1 81 ? -6.242 -0.767 13.738 1.00 92.88 81 LEU A N 1
ATOM 629 C CA . LEU A 1 81 ? -6.614 -0.292 12.402 1.00 92.88 81 LEU A CA 1
ATOM 630 C C . LEU A 1 81 ? -7.940 0.468 12.408 1.00 92.88 81 LEU A C 1
ATOM 632 O O . LEU A 1 81 ? -8.009 1.553 11.840 1.00 92.88 81 LEU A O 1
ATOM 636 N N . ARG A 1 82 ? -8.962 -0.032 13.117 1.00 92.88 82 ARG A N 1
ATOM 637 C CA . ARG A 1 82 ? -10.235 0.681 13.304 1.00 92.88 82 ARG A CA 1
ATOM 638 C C . ARG A 1 82 ? -10.004 2.073 13.872 1.00 92.88 82 ARG A C 1
ATOM 640 O O . ARG A 1 82 ? -10.585 3.035 13.374 1.00 92.88 82 ARG A O 1
ATOM 647 N N . PHE A 1 83 ? -9.160 2.189 14.893 1.00 91.56 83 PHE A N 1
ATOM 648 C CA . PHE A 1 83 ? -8.803 3.478 15.471 1.00 91.56 83 PHE A CA 1
ATOM 649 C C . PHE A 1 83 ? -8.122 4.395 14.448 1.00 91.56 83 PHE A C 1
ATOM 651 O O . PHE A 1 83 ? -8.533 5.546 14.316 1.00 91.56 83 PHE A O 1
ATOM 658 N N . ILE A 1 84 ? -7.125 3.892 13.712 1.00 91.00 84 ILE A N 1
ATOM 659 C CA . ILE A 1 84 ? -6.388 4.667 12.706 1.00 91.00 84 ILE A CA 1
ATOM 660 C C . ILE A 1 84 ? -7.339 5.141 11.609 1.00 91.00 84 ILE A C 1
ATOM 662 O O . ILE A 1 84 ? -7.485 6.346 11.440 1.00 91.00 84 ILE A O 1
ATOM 666 N N . PHE A 1 85 ? -8.047 4.228 10.943 1.00 91.88 85 PHE A N 1
ATOM 667 C CA . PHE A 1 85 ? -8.932 4.555 9.825 1.00 91.88 85 PHE A CA 1
ATOM 668 C C . PHE A 1 85 ? -10.030 5.542 10.226 1.00 91.88 85 PHE A C 1
ATOM 670 O O . PHE A 1 85 ? -10.295 6.490 9.499 1.00 91.88 85 PHE A O 1
ATOM 677 N N . THR A 1 86 ? -10.608 5.388 11.422 1.00 90.50 86 THR A N 1
ATOM 678 C CA . THR A 1 86 ? -11.633 6.318 11.933 1.00 90.50 86 THR A CA 1
ATOM 679 C C . THR A 1 86 ? -11.071 7.718 12.208 1.00 90.50 86 THR A C 1
ATOM 681 O O . THR A 1 86 ? -11.796 8.706 12.134 1.00 90.50 86 THR A O 1
ATOM 684 N N . ARG A 1 87 ? -9.793 7.824 12.591 1.00 87.19 87 ARG A N 1
ATOM 685 C CA . ARG A 1 87 ? -9.150 9.094 12.969 1.00 87.19 87 ARG A CA 1
ATOM 686 C C . ARG A 1 87 ? -8.548 9.821 11.776 1.00 87.19 87 ARG A C 1
ATOM 688 O O . ARG A 1 87 ? -8.585 11.048 11.757 1.00 87.19 87 ARG A O 1
ATOM 695 N N . SER A 1 88 ? -7.944 9.080 10.852 1.00 86.94 88 SER A N 1
ATOM 696 C CA . SER A 1 88 ? -7.266 9.631 9.680 1.00 86.94 88 SER A CA 1
ATOM 697 C C . SER A 1 88 ? -8.160 9.731 8.455 1.00 86.94 88 SER A C 1
ATOM 699 O O . SER A 1 88 ? -7.765 10.417 7.521 1.00 86.94 88 SER A O 1
ATOM 701 N N . ASP A 1 89 ? -9.300 9.031 8.443 1.00 88.31 89 ASP A N 1
ATOM 702 C CA . ASP A 1 89 ? -10.173 8.897 7.271 1.00 88.31 89 ASP A CA 1
ATOM 703 C C . ASP A 1 89 ? -9.392 8.447 6.019 1.00 88.31 89 ASP A C 1
ATOM 705 O O . ASP A 1 89 ? -9.549 8.944 4.909 1.00 88.31 89 ASP A O 1
ATOM 709 N N . SER A 1 90 ? -8.438 7.538 6.240 1.00 88.38 90 SER A N 1
ATOM 710 C CA . SER A 1 90 ? -7.472 7.080 5.241 1.00 88.38 90 SER A CA 1
ATOM 711 C C . SER A 1 90 ? -7.100 5.625 5.500 1.00 88.38 90 SER A C 1
ATOM 713 O O . SER A 1 90 ? -6.974 5.208 6.653 1.00 88.38 90 SER A O 1
ATOM 715 N N . LEU A 1 91 ? -6.876 4.879 4.416 1.00 91.69 91 LEU A N 1
ATOM 716 C CA . LEU A 1 91 ? -6.435 3.483 4.421 1.00 91.69 91 LEU A CA 1
ATOM 717 C C . LEU A 1 91 ? -4.919 3.329 4.214 1.00 91.69 91 LEU A C 1
ATOM 719 O O . LEU A 1 91 ? -4.438 2.213 4.030 1.00 91.69 91 LEU A O 1
ATOM 723 N N . ASP A 1 92 ? -4.142 4.416 4.276 1.00 88.94 92 ASP A N 1
ATOM 724 C CA . ASP A 1 92 ? -2.701 4.408 3.969 1.00 88.94 92 ASP A CA 1
ATOM 725 C C . ASP A 1 92 ? -1.898 3.391 4.794 1.00 88.94 92 ASP A C 1
ATOM 727 O O . ASP A 1 92 ? -0.863 2.892 4.347 1.00 88.94 92 ASP A O 1
ATOM 731 N N . MET A 1 93 ? -2.371 3.067 6.001 1.00 89.62 93 MET A N 1
ATOM 732 C CA . MET A 1 93 ? -1.749 2.073 6.877 1.00 89.62 93 MET A CA 1
ATOM 733 C C . MET A 1 93 ? -1.697 0.674 6.242 1.00 89.62 93 MET A C 1
ATOM 735 O O . MET A 1 93 ? -0.759 -0.068 6.516 1.00 89.62 93 MET A O 1
ATOM 739 N N . LEU A 1 94 ? -2.637 0.332 5.352 1.00 90.62 94 LEU A N 1
ATOM 740 C CA . LEU A 1 94 ? -2.629 -0.939 4.613 1.00 90.62 94 LEU A CA 1
ATOM 741 C C . LEU A 1 94 ? -1.435 -1.050 3.658 1.00 90.62 94 LEU A C 1
ATOM 743 O O . LEU A 1 94 ? -0.920 -2.135 3.404 1.00 90.62 94 LEU A O 1
ATOM 747 N N . CYS A 1 95 ? -0.952 0.081 3.147 1.00 88.56 95 CYS A N 1
ATOM 748 C CA . CYS A 1 95 ? 0.173 0.124 2.218 1.00 88.56 95 CYS A CA 1
ATOM 749 C C . CYS A 1 95 ? 1.535 0.086 2.934 1.00 88.56 95 CYS A C 1
ATOM 751 O O . CYS A 1 95 ? 2.574 -0.042 2.274 1.00 88.56 95 CYS A O 1
ATOM 753 N N . ARG A 1 96 ? 1.556 0.182 4.271 1.00 88.88 96 ARG A N 1
ATOM 754 C CA . ARG A 1 96 ? 2.774 0.249 5.087 1.00 88.88 96 ARG A CA 1
ATOM 755 C C . ARG A 1 96 ? 3.091 -1.109 5.721 1.00 88.88 96 ARG A C 1
ATOM 757 O O . ARG A 1 96 ? 2.197 -1.725 6.286 1.00 88.88 96 ARG A O 1
ATOM 764 N N . PRO A 1 97 ? 4.352 -1.559 5.693 1.00 91.06 97 PRO A N 1
ATOM 765 C CA . PRO A 1 97 ? 4.823 -2.637 6.559 1.00 91.06 97 PRO A CA 1
ATOM 766 C C . PRO A 1 97 ? 4.811 -2.180 8.027 1.00 91.06 97 PRO A C 1
ATOM 768 O O . PRO A 1 97 ? 5.494 -1.217 8.375 1.00 91.06 97 PRO A O 1
ATOM 771 N N . TRP A 1 98 ? 4.030 -2.831 8.889 1.00 90.06 98 TRP A N 1
ATOM 772 C CA . TRP A 1 98 ? 3.927 -2.471 10.315 1.00 90.06 98 TRP A CA 1
ATOM 773 C C . TRP A 1 98 ? 3.699 -3.667 11.243 1.00 90.06 98 TRP A C 1
ATOM 775 O O . TRP A 1 98 ? 3.986 -3.571 12.436 1.00 90.06 98 TRP A O 1
ATOM 785 N N . ALA A 1 99 ? 3.184 -4.783 10.725 1.00 90.75 99 ALA A N 1
ATOM 786 C CA . ALA A 1 99 ? 2.848 -5.939 11.540 1.00 90.75 99 ALA A CA 1
ATOM 787 C C . ALA A 1 99 ? 4.107 -6.747 11.915 1.00 90.75 99 ALA A C 1
ATOM 789 O O . ALA A 1 99 ? 5.053 -6.811 11.126 1.00 90.75 99 ALA A O 1
ATOM 790 N N . PRO A 1 100 ? 4.162 -7.387 13.093 1.00 88.06 100 PRO A N 1
ATOM 791 C CA . PRO A 1 100 ? 5.272 -8.266 13.450 1.00 88.06 100 PRO A CA 1
ATOM 792 C C . PRO A 1 100 ? 5.471 -9.409 12.447 1.00 88.06 100 PRO A C 1
ATOM 794 O O . PRO A 1 100 ? 4.514 -9.931 11.877 1.00 88.06 100 PRO A O 1
ATOM 797 N N . ALA A 1 101 ? 6.726 -9.804 12.240 1.00 84.31 101 ALA A N 1
ATOM 798 C CA . ALA A 1 101 ? 7.067 -10.938 11.387 1.00 84.31 101 ALA A CA 1
ATOM 799 C C . ALA A 1 101 ? 6.812 -12.280 12.100 1.00 84.31 101 ALA A C 1
ATOM 801 O O . ALA A 1 101 ? 6.812 -12.349 13.327 1.00 84.31 101 ALA A O 1
ATOM 802 N N . GLY A 1 102 ? 6.646 -13.356 11.323 1.00 78.81 102 GLY A N 1
ATOM 803 C CA . GLY A 1 102 ? 6.556 -14.728 11.844 1.00 78.81 102 GLY A CA 1
ATOM 804 C C . GLY A 1 102 ? 5.171 -15.160 12.334 1.00 78.81 102 GLY A C 1
ATOM 805 O O . GLY A 1 102 ? 5.033 -16.254 12.871 1.00 78.81 102 GLY A O 1
ATOM 806 N N . LEU A 1 103 ? 4.147 -14.329 12.137 1.00 81.56 103 LEU A N 1
ATOM 807 C CA . LEU A 1 103 ? 2.752 -14.663 12.409 1.00 81.56 103 LEU A CA 1
ATOM 808 C C . LEU A 1 103 ? 2.022 -14.958 11.091 1.00 81.56 103 LEU A C 1
ATOM 810 O O . LEU A 1 103 ? 2.281 -14.300 10.083 1.00 81.56 103 LEU A O 1
ATOM 814 N N . ASN A 1 104 ? 1.095 -15.921 11.101 1.00 86.25 104 ASN A N 1
ATOM 815 C CA . ASN A 1 104 ? 0.172 -16.119 9.985 1.00 86.25 104 ASN A CA 1
ATOM 816 C C . ASN A 1 104 ? -0.913 -15.038 10.071 1.00 86.25 104 ASN A C 1
ATOM 818 O O . ASN A 1 104 ? -1.863 -15.172 10.840 1.00 86.25 104 ASN A O 1
ATOM 822 N N . LEU A 1 105 ? -0.688 -13.918 9.386 1.00 87.25 105 LEU A N 1
ATOM 823 C CA . LEU A 1 105 ? -1.568 -12.756 9.422 1.00 87.25 105 LEU A CA 1
ATOM 824 C C . LEU A 1 105 ? -2.308 -12.592 8.094 1.00 87.25 105 LEU A C 1
ATOM 826 O O . LEU A 1 105 ? -1.778 -12.969 7.045 1.00 87.25 105 LEU A O 1
ATOM 830 N N . PRO A 1 106 ? -3.496 -11.965 8.115 1.00 91.25 106 PRO A N 1
ATOM 831 C CA . PRO A 1 106 ? -4.199 -11.604 6.895 1.00 91.25 106 PRO A CA 1
ATOM 832 C C . PRO A 1 106 ? -3.335 -10.753 5.961 1.00 91.25 106 PRO A C 1
ATOM 834 O O . PRO A 1 106 ? -2.530 -9.938 6.409 1.00 91.25 106 PRO A O 1
ATOM 837 N N . SER A 1 107 ? -3.562 -10.861 4.653 1.00 89.19 107 SER A N 1
ATOM 838 C CA . SER A 1 107 ? -2.766 -10.170 3.622 1.00 89.19 107 SER A CA 1
ATOM 839 C C . SER A 1 107 ? -2.748 -8.639 3.744 1.00 89.19 107 SER A C 1
ATOM 841 O O . SER A 1 107 ? -1.798 -7.990 3.309 1.00 89.19 107 SER A O 1
ATOM 843 N N . TRP A 1 108 ? -3.774 -8.047 4.359 1.00 91.25 108 TRP A N 1
ATOM 844 C CA . TRP A 1 108 ? -3.855 -6.610 4.632 1.00 91.25 108 TRP A CA 1
ATOM 845 C C . TRP A 1 108 ? -3.022 -6.165 5.853 1.00 91.25 108 TRP A C 1
ATOM 847 O O . TRP A 1 108 ? -2.898 -4.967 6.113 1.00 91.25 108 TRP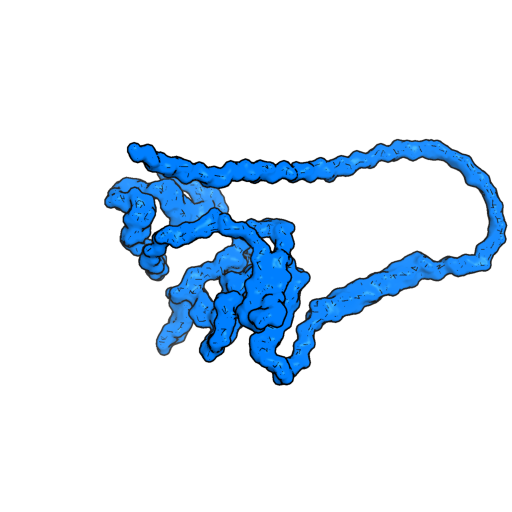 A O 1
ATOM 857 N N . MET A 1 109 ? -2.413 -7.099 6.590 1.00 91.62 109 MET A N 1
ATOM 858 C CA . MET A 1 109 ? -1.431 -6.836 7.643 1.00 91.62 109 MET A CA 1
ATOM 859 C C . MET A 1 109 ? -0.014 -7.073 7.127 1.00 91.62 109 MET A C 1
ATOM 861 O O . MET A 1 109 ? 0.556 -8.154 7.268 1.00 91.62 109 MET A O 1
ATOM 865 N N . ARG A 1 110 ? 0.582 -6.043 6.530 1.00 90.44 110 ARG A N 1
ATOM 866 C CA . ARG A 1 110 ? 1.907 -6.189 5.924 1.00 90.44 110 ARG A CA 1
ATOM 867 C C . ARG A 1 110 ? 2.997 -6.328 6.995 1.00 90.44 110 ARG A C 1
ATOM 869 O O . ARG A 1 110 ? 3.128 -5.425 7.834 1.00 90.44 110 ARG A O 1
ATOM 876 N N . PRO A 1 111 ? 3.787 -7.416 6.980 1.00 91.25 111 PRO A N 1
ATOM 877 C CA . PRO A 1 111 ? 4.810 -7.658 7.986 1.00 91.25 111 PRO A CA 1
ATOM 878 C C . PRO A 1 111 ? 5.986 -6.693 7.819 1.00 91.25 111 PRO A C 1
ATOM 880 O O . PRO A 1 111 ? 6.338 -6.318 6.706 1.00 91.25 111 PRO A O 1
ATOM 883 N N . VAL A 1 112 ? 6.659 -6.328 8.911 1.00 90.81 112 VAL A N 1
ATOM 884 C CA . VAL A 1 112 ? 7.838 -5.439 8.902 1.00 90.81 112 VAL A CA 1
ATOM 885 C C . VAL A 1 112 ? 9.018 -5.979 8.084 1.00 90.81 112 VAL A C 1
ATOM 887 O O . VAL A 1 112 ? 9.913 -5.210 7.740 1.00 90.81 112 VAL A O 1
ATOM 890 N N . SER A 1 113 ? 9.024 -7.269 7.737 1.00 88.50 113 SER A N 1
ATOM 891 C CA . SER A 1 113 ? 9.971 -7.857 6.779 1.00 88.50 113 SER A CA 1
ATOM 892 C C . SER A 1 113 ? 9.845 -7.266 5.370 1.00 88.50 113 SER A C 1
ATOM 894 O O . SER A 1 113 ? 10.815 -7.283 4.618 1.00 88.50 113 SER A O 1
ATOM 896 N N . ASP A 1 114 ? 8.689 -6.690 5.031 1.00 89.31 114 ASP A N 1
ATOM 897 C CA . ASP A 1 114 ? 8.436 -6.020 3.750 1.00 89.31 114 ASP A CA 1
ATOM 898 C C . ASP A 1 114 ? 8.973 -4.579 3.720 1.00 89.31 114 ASP A C 1
ATOM 900 O O . ASP A 1 114 ? 8.727 -3.833 2.767 1.00 89.31 114 ASP A O 1
ATOM 904 N N . ASN A 1 115 ? 9.687 -4.144 4.764 1.00 89.62 115 ASN A N 1
ATOM 905 C CA . ASN A 1 115 ? 10.277 -2.812 4.798 1.00 89.62 115 ASN A CA 1
ATOM 906 C C . ASN A 1 115 ? 11.281 -2.593 3.653 1.00 89.62 115 ASN A C 1
ATOM 908 O O . ASN A 1 115 ? 11.923 -3.542 3.194 1.00 89.62 115 ASN A O 1
ATOM 912 N N . PRO A 1 116 ? 11.472 -1.337 3.202 1.00 87.88 116 PRO A N 1
ATOM 913 C CA . PRO A 1 116 ? 12.367 -1.038 2.086 1.00 87.88 116 PRO A CA 1
ATOM 914 C C . PRO A 1 116 ? 13.826 -1.378 2.371 1.00 87.88 116 PRO A C 1
ATOM 916 O O . PRO A 1 116 ? 14.561 -1.715 1.447 1.00 87.88 116 PRO A O 1
ATOM 919 N N . PHE A 1 117 ? 14.241 -1.308 3.636 1.00 87.50 117 PHE A N 1
ATOM 920 C CA . PHE A 1 117 ? 15.609 -1.553 4.076 1.00 87.50 117 PHE A CA 1
ATOM 921 C C . PHE A 1 117 ? 15.656 -2.679 5.105 1.00 87.50 117 PHE A C 1
ATOM 923 O O . PHE A 1 117 ? 14.800 -2.750 5.986 1.00 87.50 117 PHE A O 1
ATOM 930 N N . ALA A 1 118 ? 16.688 -3.514 5.010 1.00 86.56 118 ALA A N 1
ATOM 931 C CA . ALA A 1 118 ? 16.999 -4.547 5.989 1.00 86.56 118 ALA A CA 1
ATOM 932 C C . ALA A 1 118 ? 18.507 -4.588 6.266 1.00 86.56 118 ALA A C 1
ATOM 934 O O . ALA A 1 118 ? 19.321 -4.175 5.431 1.00 86.56 118 ALA A O 1
ATOM 935 N N . THR A 1 119 ? 18.863 -5.081 7.449 1.00 84.81 119 THR A N 1
ATOM 936 C CA . THR A 1 119 ? 20.247 -5.211 7.911 1.00 84.81 119 THR A CA 1
ATOM 937 C C . THR A 1 119 ? 20.849 -6.523 7.411 1.00 84.81 119 THR A C 1
ATOM 939 O O . THR A 1 119 ? 20.276 -7.592 7.613 1.00 84.81 119 THR A O 1
ATOM 942 N N . GLU A 1 120 ? 22.010 -6.457 6.762 1.00 78.31 120 GLU A N 1
ATOM 943 C CA . GLU A 1 120 ? 22.786 -7.637 6.357 1.00 78.31 120 GLU A CA 1
ATOM 944 C C . GLU A 1 120 ? 23.617 -8.194 7.534 1.00 78.31 120 GLU A C 1
ATOM 946 O O . GLU A 1 120 ? 23.700 -7.583 8.600 1.00 78.31 120 GLU A O 1
ATOM 951 N N . ARG A 1 121 ? 24.285 -9.345 7.346 1.00 74.50 121 ARG A N 1
ATOM 952 C CA . ARG A 1 121 ? 25.088 -10.048 8.373 1.00 74.50 121 ARG A CA 1
ATOM 953 C C . ARG A 1 121 ? 26.167 -9.193 9.067 1.00 74.50 121 ARG A C 1
ATOM 955 O O . ARG A 1 121 ? 26.636 -9.583 10.128 1.00 74.50 121 ARG A O 1
ATOM 962 N N . HIS A 1 122 ? 26.538 -8.040 8.506 1.00 79.69 122 HIS A N 1
ATOM 963 C CA . HIS A 1 122 ? 27.571 -7.138 9.035 1.00 79.69 122 HIS A CA 1
ATOM 964 C C . HIS A 1 122 ? 27.037 -5.780 9.518 1.00 79.69 122 HIS A C 1
ATOM 966 O O . HIS A 1 122 ? 27.801 -4.829 9.643 1.00 79.69 122 HIS A O 1
ATOM 972 N N . GLY A 1 123 ? 25.728 -5.645 9.753 1.00 80.69 123 GLY A N 1
ATOM 973 C CA . GLY A 1 123 ? 25.152 -4.383 10.241 1.00 80.69 123 GLY A CA 1
ATOM 974 C C . GLY A 1 123 ? 24.957 -3.312 9.161 1.00 80.69 123 GLY A C 1
ATOM 975 O O . GLY A 1 123 ? 24.461 -2.227 9.454 1.00 80.69 123 GLY A O 1
ATOM 976 N N . VAL A 1 124 ? 25.310 -3.606 7.906 1.00 82.88 124 VAL A N 1
ATOM 977 C CA . VAL A 1 124 ? 25.111 -2.696 6.773 1.00 82.88 124 VAL A CA 1
ATOM 978 C C . VAL A 1 124 ? 23.653 -2.755 6.325 1.00 82.88 124 VAL A C 1
ATOM 980 O O . VAL A 1 124 ? 23.127 -3.827 6.014 1.00 82.88 124 VAL A O 1
ATOM 983 N N . TYR A 1 125 ? 22.998 -1.596 6.277 1.00 83.00 125 TYR A N 1
ATOM 984 C CA . TYR A 1 125 ? 21.645 -1.468 5.741 1.00 83.00 125 TYR A CA 1
ATOM 985 C C . TYR A 1 125 ? 21.676 -1.490 4.214 1.00 83.00 125 TYR A C 1
ATOM 987 O O . TYR A 1 125 ? 22.384 -0.702 3.585 1.00 83.00 125 TYR A O 1
ATOM 995 N N . ARG A 1 126 ? 20.854 -2.348 3.604 1.00 84.25 126 ARG A N 1
ATOM 996 C CA . ARG A 1 126 ? 20.646 -2.372 2.151 1.00 84.25 126 ARG A CA 1
ATOM 997 C C . ARG A 1 126 ? 19.167 -2.244 1.826 1.00 84.25 126 ARG A C 1
ATOM 999 O O . ARG A 1 126 ? 18.310 -2.730 2.563 1.00 84.25 126 ARG A O 1
ATOM 1006 N N . ARG A 1 127 ? 18.871 -1.614 0.687 1.00 84.12 127 ARG A N 1
ATOM 1007 C CA . ARG A 1 127 ? 17.535 -1.644 0.093 1.00 84.12 127 ARG A CA 1
ATOM 1008 C C . ARG A 1 127 ? 17.201 -3.067 -0.365 1.00 84.12 127 ARG A C 1
ATOM 1010 O O . ARG A 1 127 ? 17.910 -3.629 -1.198 1.00 84.12 127 ARG A O 1
ATOM 1017 N N . VAL A 1 128 ? 16.120 -3.619 0.170 1.00 86.81 128 VAL A N 1
ATOM 1018 C CA . VAL A 1 128 ? 15.579 -4.944 -0.163 1.00 86.81 128 VAL A CA 1
ATOM 1019 C C . VAL A 1 128 ? 14.215 -4.854 -0.846 1.00 86.81 128 VAL A C 1
ATOM 1021 O O . VAL A 1 128 ? 13.933 -5.672 -1.716 1.00 86.81 128 VAL A O 1
ATOM 1024 N N . ASN A 1 129 ? 13.422 -3.823 -0.531 1.00 87.12 129 ASN A N 1
ATOM 1025 C CA . ASN A 1 129 ? 12.117 -3.558 -1.138 1.00 87.12 129 ASN A CA 1
ATOM 1026 C C . ASN A 1 129 ? 12.005 -2.095 -1.614 1.00 87.12 129 ASN A C 1
ATOM 1028 O O . ASN A 1 129 ? 12.814 -1.224 -1.263 1.00 87.12 129 ASN A O 1
ATOM 1032 N N . ALA A 1 130 ? 10.996 -1.817 -2.440 1.00 83.50 130 ALA A N 1
ATOM 1033 C CA . ALA A 1 130 ? 10.642 -0.455 -2.835 1.00 83.50 130 ALA A CA 1
ATOM 1034 C C . ALA A 1 130 ? 10.034 0.328 -1.657 1.00 83.50 130 ALA A C 1
ATOM 1036 O O . ALA A 1 130 ? 9.520 -0.263 -0.706 1.00 83.50 130 ALA A O 1
ATOM 1037 N N . ASP A 1 131 ? 10.080 1.660 -1.725 1.00 83.50 131 ASP A N 1
ATOM 1038 C CA . ASP A 1 131 ? 9.428 2.507 -0.722 1.00 83.50 131 ASP A CA 1
ATOM 1039 C C . ASP A 1 131 ? 7.893 2.353 -0.788 1.00 83.50 131 ASP A C 1
ATOM 1041 O O . ASP A 1 131 ? 7.344 2.171 -1.880 1.00 83.50 131 ASP A O 1
ATOM 1045 N N . PRO A 1 132 ? 7.165 2.422 0.347 1.00 83.50 132 PRO A N 1
ATOM 1046 C CA . PRO A 1 132 ? 5.708 2.379 0.331 1.00 83.50 132 PRO A CA 1
ATOM 1047 C C . PRO A 1 132 ? 5.128 3.546 -0.474 1.00 83.50 132 PRO A C 1
ATOM 1049 O O . PRO A 1 132 ? 5.586 4.682 -0.343 1.00 83.50 132 PRO A O 1
ATOM 1052 N N . LEU A 1 133 ? 4.054 3.289 -1.227 1.00 75.81 133 LEU A N 1
ATOM 1053 C CA . LEU A 1 133 ? 3.394 4.287 -2.086 1.00 75.81 133 LEU A CA 1
ATOM 1054 C C . LEU A 1 133 ? 2.923 5.541 -1.332 1.00 75.81 133 LEU A C 1
ATOM 1056 O O . LEU A 1 133 ? 2.836 6.622 -1.900 1.00 75.81 133 LEU A O 1
ATOM 1060 N N . VAL A 1 134 ? 2.634 5.398 -0.041 1.00 80.19 134 VAL A N 1
ATOM 1061 C CA . VAL A 1 134 ? 2.079 6.448 0.826 1.00 80.19 134 VAL A CA 1
ATOM 1062 C C . VAL A 1 134 ? 3.154 7.334 1.478 1.00 80.19 134 VAL A C 1
ATOM 1064 O O . VAL A 1 134 ? 2.849 8.138 2.357 1.00 80.19 134 VAL A O 1
ATOM 1067 N N . GLY A 1 135 ? 4.425 7.190 1.083 1.00 75.69 135 GLY A N 1
ATOM 1068 C CA . GLY A 1 135 ? 5.540 8.010 1.573 1.00 75.69 135 GLY A CA 1
ATOM 1069 C C . GLY A 1 135 ? 5.906 7.760 3.040 1.00 75.69 135 GLY A C 1
ATOM 1070 O O . GLY A 1 135 ? 5.424 6.819 3.671 1.00 75.69 135 GLY A O 1
ATOM 1071 N N . LYS A 1 136 ? 6.779 8.590 3.622 1.00 72.81 136 LYS A N 1
ATOM 1072 C CA . LYS A 1 136 ? 7.113 8.524 5.057 1.00 72.81 136 LYS A CA 1
ATOM 1073 C C . LYS A 1 136 ? 5.994 9.175 5.898 1.00 72.81 136 LYS A C 1
ATOM 1075 O O . LYS A 1 136 ? 5.288 10.043 5.389 1.00 72.81 136 LYS A O 1
ATOM 1080 N N . PRO A 1 137 ? 5.777 8.747 7.154 1.00 69.81 137 PRO A N 1
ATOM 1081 C CA . PRO A 1 137 ? 4.933 9.497 8.081 1.00 69.81 137 PRO A CA 1
ATOM 1082 C C . PRO A 1 137 ? 5.528 10.893 8.333 1.00 69.81 137 PRO A C 1
ATOM 1084 O O . PRO A 1 137 ? 6.726 11.095 8.133 1.00 69.81 137 PRO A O 1
ATOM 1087 N N . TRP A 1 138 ? 4.696 11.838 8.784 1.00 66.19 138 TRP A N 1
ATOM 1088 C CA . TRP A 1 138 ? 5.082 13.205 9.174 1.00 66.19 138 TRP A CA 1
ATOM 1089 C C . TRP A 1 138 ? 6.454 13.262 9.889 1.00 66.19 138 TRP A C 1
ATOM 1091 O O . TRP A 1 138 ? 6.700 12.409 10.746 1.00 66.19 138 TRP A O 1
ATOM 1101 N N . PRO A 1 139 ? 7.349 14.234 9.587 1.00 62.06 139 PRO A N 1
ATOM 1102 C CA . PRO A 1 139 ? 7.105 15.535 8.945 1.00 62.06 139 PRO A CA 1
ATOM 1103 C C . PRO A 1 139 ? 7.308 15.602 7.425 1.00 62.06 139 PRO A C 1
ATOM 1105 O O . PRO A 1 139 ? 7.370 16.694 6.866 1.00 62.06 139 PRO A O 1
ATOM 1108 N N . SER A 1 140 ? 7.419 14.474 6.722 1.00 65.94 140 SER A N 1
ATOM 1109 C CA . SER A 1 140 ? 7.577 14.518 5.264 1.00 65.94 140 SER A CA 1
ATOM 1110 C C . SER A 1 140 ? 6.294 14.955 4.543 1.00 65.94 140 SER A C 1
ATOM 1112 O O . SER A 1 140 ? 5.204 14.547 4.952 1.00 65.94 140 SER A O 1
ATOM 1114 N N . PRO A 1 141 ? 6.398 15.712 3.434 1.00 64.50 141 PRO A N 1
ATOM 1115 C CA . PRO A 1 141 ? 5.250 15.998 2.584 1.00 64.50 141 PRO A CA 1
ATOM 1116 C C . PRO A 1 141 ? 4.663 14.690 2.035 1.00 64.50 141 PRO A C 1
ATOM 1118 O O . PRO A 1 141 ? 5.393 13.832 1.535 1.00 64.50 141 PRO A O 1
ATOM 1121 N N . ASN A 1 142 ? 3.339 14.538 2.114 1.00 67.00 142 ASN A N 1
ATOM 1122 C CA . ASN A 1 142 ? 2.633 13.428 1.472 1.00 67.00 142 ASN A CA 1
ATOM 1123 C C . ASN A 1 142 ? 2.694 13.627 -0.047 1.00 67.00 142 ASN A C 1
ATOM 1125 O O . ASN A 1 142 ? 1.903 14.378 -0.614 1.00 67.00 142 ASN A O 1
ATOM 1129 N N . LEU A 1 143 ? 3.659 12.973 -0.695 1.00 65.94 143 LEU A N 1
ATOM 1130 C CA . LEU A 1 143 ? 3.924 13.106 -2.132 1.00 65.94 143 LEU A CA 1
ATOM 1131 C C . LEU A 1 143 ? 2.828 12.486 -3.010 1.00 65.94 143 LEU A C 1
ATOM 1133 O O . LEU A 1 143 ? 2.695 12.853 -4.176 1.00 65.94 143 LEU A O 1
ATOM 1137 N N . TYR A 1 144 ? 2.052 11.554 -2.458 1.00 72.56 144 TYR A N 1
ATOM 1138 C CA . TYR A 1 144 ? 1.016 10.825 -3.173 1.00 72.56 144 TYR A CA 1
ATOM 1139 C C . TYR A 1 144 ? -0.254 10.739 -2.327 1.00 72.56 144 TYR A C 1
ATOM 1141 O O . TYR A 1 144 ? -0.210 10.340 -1.164 1.00 72.56 144 TYR A O 1
ATOM 1149 N N . ARG A 1 145 ? -1.389 11.130 -2.915 1.00 75.81 145 ARG A N 1
ATOM 1150 C CA . ARG A 1 145 ? -2.714 11.065 -2.288 1.00 75.81 145 ARG A CA 1
ATOM 1151 C C . ARG A 1 145 ? -3.745 10.597 -3.314 1.00 75.81 145 ARG A C 1
ATOM 1153 O O . ARG A 1 145 ? -4.467 11.413 -3.877 1.00 75.81 145 ARG A O 1
ATOM 1160 N N . ALA A 1 146 ? -3.790 9.285 -3.559 1.00 76.31 146 ALA A N 1
ATOM 1161 C CA . ALA A 1 146 ? -4.652 8.671 -4.579 1.00 76.31 146 ALA A CA 1
ATOM 1162 C C . ALA A 1 146 ? -6.130 9.060 -4.435 1.00 76.31 146 ALA A C 1
ATOM 1164 O O . ALA A 1 146 ? -6.773 9.428 -5.410 1.00 76.31 146 ALA A O 1
ATOM 1165 N N . ALA A 1 147 ? -6.647 9.011 -3.205 1.00 78.12 147 ALA A N 1
ATOM 1166 C CA . ALA A 1 147 ? -8.049 9.287 -2.907 1.00 78.12 147 ALA A CA 1
ATOM 1167 C C . ALA A 1 147 ? -8.372 10.787 -2.785 1.00 78.12 147 ALA A C 1
ATOM 1169 O O . ALA A 1 147 ? -9.535 11.149 -2.653 1.00 78.12 147 ALA A O 1
ATOM 1170 N N . HIS A 1 148 ? -7.368 11.672 -2.827 1.00 78.56 148 HIS A N 1
ATOM 1171 C CA . HIS A 1 148 ? -7.496 13.112 -2.588 1.00 78.56 148 HIS A CA 1
ATOM 1172 C C . HIS A 1 148 ? -8.315 13.480 -1.329 1.00 78.56 148 HIS A C 1
ATOM 1174 O O . HIS A 1 148 ? -7.748 13.593 -0.247 1.00 78.56 148 HIS A O 1
ATOM 1180 N N . SER A 1 149 ? -9.621 13.703 -1.472 1.00 80.62 149 SER A N 1
ATOM 1181 C CA . SER A 1 149 ? -10.561 14.088 -0.408 1.00 80.62 149 SER A CA 1
ATOM 1182 C C . SER A 1 149 ? -11.735 13.115 -0.275 1.00 80.62 149 SER A C 1
ATOM 1184 O O . SER A 1 149 ? -12.723 13.441 0.375 1.00 80.62 149 SER A O 1
ATOM 1186 N N . ILE A 1 150 ? -11.658 11.957 -0.931 1.00 85.94 150 ILE A N 1
ATOM 1187 C CA . ILE A 1 150 ? -12.659 10.901 -0.823 1.00 85.94 150 ILE A CA 1
ATOM 1188 C C . ILE A 1 150 ? -12.402 10.155 0.494 1.00 85.94 150 ILE A C 1
ATOM 1190 O O . ILE A 1 150 ? -11.295 9.635 0.667 1.00 85.94 150 ILE A O 1
ATOM 1194 N N . PRO A 1 151 ? -13.384 10.119 1.413 1.00 87.44 151 PRO A N 1
ATOM 1195 C CA . PRO A 1 151 ? -13.252 9.430 2.690 1.00 87.44 151 PRO A CA 1
ATOM 1196 C C . PRO A 1 151 ? -13.111 7.919 2.490 1.00 87.44 151 PRO A C 1
ATOM 1198 O O . PRO A 1 151 ? -13.573 7.355 1.494 1.00 87.44 151 PRO A O 1
ATOM 1201 N N . ALA A 1 152 ? -12.481 7.255 3.453 1.00 91.38 152 ALA A N 1
ATOM 1202 C CA . ALA A 1 152 ? -12.310 5.811 3.411 1.00 91.38 152 ALA A CA 1
ATOM 1203 C C . ALA A 1 152 ? -13.616 5.097 3.795 1.00 91.38 152 ALA A C 1
ATOM 1205 O O . ALA A 1 152 ? -14.078 5.231 4.927 1.00 91.38 152 ALA A O 1
ATOM 1206 N N . ASP A 1 153 ? -14.156 4.261 2.905 1.00 93.88 153 ASP A N 1
ATOM 1207 C CA . ASP A 1 153 ? -15.247 3.334 3.234 1.00 93.88 153 ASP A CA 1
ATOM 1208 C C . ASP A 1 153 ? -14.702 1.908 3.387 1.00 93.88 153 ASP A C 1
ATOM 1210 O O . ASP A 1 153 ? -14.067 1.350 2.485 1.00 93.88 153 ASP A O 1
ATOM 1214 N N . TRP A 1 154 ? -14.892 1.348 4.580 1.00 95.44 154 TRP A N 1
ATOM 1215 C CA . TRP A 1 154 ? -14.324 0.074 4.985 1.00 95.44 154 TRP A CA 1
ATOM 1216 C C . TRP A 1 154 ? -15.135 -0.576 6.111 1.00 95.44 154 TRP A C 1
ATOM 1218 O O . TRP A 1 154 ? -15.738 0.090 6.955 1.00 95.44 154 TRP A O 1
ATOM 1228 N N . LYS A 1 155 ? -15.094 -1.909 6.172 1.00 95.81 155 LYS A N 1
ATOM 1229 C CA . LYS A 1 155 ? -15.665 -2.706 7.265 1.00 95.81 155 LYS A CA 1
ATOM 1230 C C . LYS A 1 155 ? -14.911 -4.020 7.436 1.00 95.81 155 LYS A C 1
ATOM 1232 O O . LYS A 1 155 ? -14.531 -4.657 6.458 1.00 95.81 155 LYS A O 1
ATOM 1237 N N . PHE A 1 156 ? -14.723 -4.454 8.679 1.00 95.25 156 PHE A N 1
ATOM 1238 C CA . PHE A 1 156 ? -14.315 -5.837 8.929 1.00 95.25 156 PHE A CA 1
ATOM 1239 C C . PHE A 1 156 ? -15.485 -6.769 8.639 1.00 95.25 156 PHE A C 1
ATOM 1241 O O . PHE A 1 156 ? -16.633 -6.425 8.926 1.00 95.25 156 PHE A O 1
ATOM 1248 N N . ASP A 1 157 ? -15.181 -7.924 8.065 1.00 93.50 157 ASP A N 1
ATOM 1249 C CA . ASP A 1 157 ? -16.185 -8.941 7.795 1.00 93.50 157 ASP A CA 1
ATOM 1250 C C . ASP A 1 157 ? -16.630 -9.610 9.114 1.00 93.50 157 ASP A C 1
ATOM 1252 O O . ASP A 1 157 ? -15.768 -9.965 9.929 1.00 93.50 157 ASP A O 1
ATOM 1256 N N . PRO A 1 158 ? -17.946 -9.708 9.385 1.00 90.50 158 PRO A N 1
ATOM 1257 C CA . PRO A 1 158 ? -18.447 -10.339 10.602 1.00 90.50 158 PRO A CA 1
ATOM 1258 C C . PRO A 1 158 ? -18.342 -11.869 10.566 1.00 90.50 158 PRO A C 1
ATOM 1260 O O . PRO A 1 158 ? -18.197 -12.475 11.625 1.00 90.50 158 PRO A O 1
ATOM 1263 N N . ASP A 1 159 ? -18.384 -12.474 9.377 1.00 92.94 159 ASP A N 1
ATOM 1264 C CA . ASP A 1 159 ? -18.409 -13.925 9.186 1.00 92.94 159 ASP A CA 1
ATOM 1265 C C . ASP A 1 159 ? -16.994 -14.476 8.970 1.0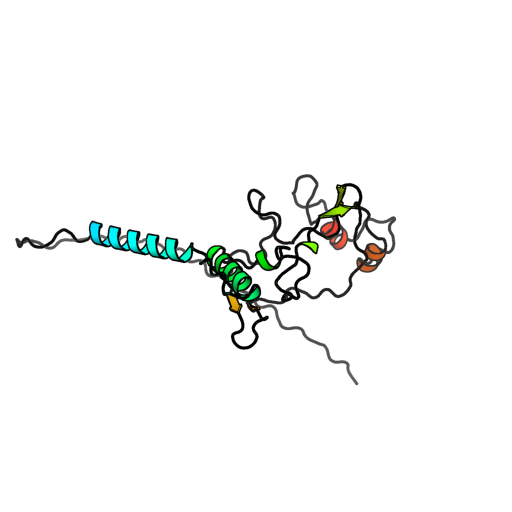0 92.94 159 ASP A C 1
ATOM 1267 O O . ASP A 1 159 ? -16.664 -15.585 9.393 1.00 92.94 159 ASP A O 1
ATOM 1271 N N . VAL A 1 160 ? -16.117 -13.676 8.355 1.00 92.94 160 VAL A N 1
ATOM 1272 C CA . VAL A 1 160 ? -14.721 -14.037 8.092 1.00 92.94 160 VAL A CA 1
ATOM 1273 C C . VAL A 1 160 ? -13.783 -13.182 8.940 1.00 92.94 160 VAL A C 1
ATOM 1275 O O . VAL A 1 160 ? -13.451 -12.045 8.605 1.00 92.94 160 VAL A O 1
ATOM 1278 N N . ASN A 1 161 ? -13.270 -13.759 10.032 1.00 89.06 161 ASN A N 1
ATOM 1279 C CA . ASN A 1 161 ? -12.441 -13.024 10.992 1.00 89.06 161 ASN A CA 1
ATOM 1280 C C . ASN A 1 161 ? -11.169 -12.407 10.364 1.00 89.06 161 ASN A C 1
ATOM 1282 O O . ASN A 1 161 ? -10.642 -11.425 10.873 1.00 89.06 161 ASN A O 1
ATOM 1286 N N . GLU A 1 162 ? -10.680 -12.921 9.244 1.00 92.50 162 GLU A N 1
ATOM 1287 C CA . GLU A 1 162 ? -9.468 -12.428 8.582 1.00 92.50 162 GLU A CA 1
ATOM 1288 C C . GLU A 1 162 ? -9.744 -11.472 7.410 1.00 92.50 162 GLU A C 1
ATOM 1290 O O . GLU A 1 162 ? -8.807 -11.028 6.752 1.00 92.50 162 GLU A O 1
ATOM 1295 N N . SER A 1 163 ? -11.000 -11.085 7.166 1.00 94.88 163 SER A N 1
ATOM 1296 C CA . SER A 1 163 ? -11.365 -10.213 6.043 1.00 94.88 163 SER A CA 1
ATOM 1297 C C . SER A 1 163 ? -11.568 -8.749 6.436 1.00 94.88 163 SER A C 1
ATOM 1299 O O . SER A 1 163 ? -12.198 -8.407 7.443 1.00 94.88 163 SER A O 1
ATOM 1301 N N . LEU A 1 164 ? -11.067 -7.871 5.567 1.00 95.44 164 LEU A N 1
ATOM 1302 C CA . LEU A 1 164 ? -11.315 -6.434 5.557 1.00 95.44 164 LEU A CA 1
ATOM 1303 C C . LEU A 1 164 ? -11.901 -6.067 4.192 1.00 95.44 164 LEU A C 1
ATOM 1305 O O . LEU A 1 164 ? -11.234 -6.198 3.169 1.00 95.44 164 LEU A O 1
ATOM 1309 N N . ASN A 1 165 ? -13.138 -5.587 4.193 1.00 95.31 165 ASN A N 1
ATOM 1310 C CA . ASN A 1 165 ? -13.831 -5.107 3.008 1.00 95.31 165 ASN A CA 1
ATOM 1311 C C . ASN A 1 165 ? -13.600 -3.597 2.871 1.00 95.31 165 ASN A C 1
ATOM 1313 O O . ASN A 1 165 ? -13.737 -2.866 3.852 1.00 95.31 165 ASN A O 1
ATOM 1317 N N . VAL A 1 166 ? -13.262 -3.130 1.669 1.00 93.75 166 VAL A N 1
ATOM 1318 C CA . VAL A 1 166 ? -13.009 -1.712 1.355 1.00 93.75 166 VAL A CA 1
ATOM 1319 C C . VAL A 1 166 ? -13.715 -1.335 0.056 1.00 93.75 166 VAL A C 1
ATOM 1321 O O . VAL A 1 166 ? -13.794 -2.157 -0.858 1.00 93.75 166 VAL A O 1
ATOM 1324 N N . GLN A 1 167 ? -14.215 -0.104 -0.046 1.00 91.62 167 GLN A N 1
ATOM 1325 C CA . GLN A 1 167 ? -14.763 0.417 -1.298 1.00 91.62 167 GLN A CA 1
ATOM 1326 C C . GLN A 1 167 ? -13.676 1.131 -2.106 1.00 91.62 167 GLN A C 1
ATOM 1328 O O . GLN A 1 167 ? -12.864 1.886 -1.572 1.00 91.62 167 GLN A O 1
ATOM 1333 N N . GLY A 1 168 ? -13.679 0.918 -3.418 1.00 89.12 168 GLY A N 1
ATOM 1334 C CA . GLY A 1 168 ? -12.756 1.567 -4.337 1.00 89.12 168 GLY A CA 1
ATOM 1335 C C . GLY A 1 168 ? -13.087 1.244 -5.787 1.00 89.12 168 GLY A C 1
ATOM 1336 O O . GLY A 1 168 ? -14.147 0.699 -6.091 1.00 89.12 168 GLY A O 1
ATOM 1337 N N . PHE A 1 169 ? -12.162 1.571 -6.682 1.00 88.88 169 PHE A N 1
ATOM 1338 C CA . PHE A 1 169 ? -12.230 1.206 -8.091 1.00 88.88 169 PHE A CA 1
ATOM 1339 C C . PHE A 1 169 ? -10.888 0.627 -8.535 1.00 88.88 169 PHE A C 1
ATOM 1341 O O . PHE A 1 169 ? -9.838 0.939 -7.969 1.00 88.88 169 PHE A O 1
ATOM 1348 N N . VAL A 1 170 ? -10.921 -0.224 -9.556 1.00 89.38 170 VAL A N 1
ATOM 1349 C CA . VAL A 1 170 ? -9.704 -0.750 -10.176 1.00 89.38 170 VAL A CA 1
ATOM 1350 C C . VAL A 1 170 ? -9.195 0.295 -11.162 1.00 89.38 170 VAL A C 1
ATOM 1352 O O . VAL A 1 170 ? -9.878 0.601 -12.135 1.00 89.38 170 VAL A O 1
ATOM 1355 N N . LEU A 1 171 ? -8.016 0.859 -10.892 1.00 87.00 171 LEU A N 1
ATOM 1356 C CA . LEU A 1 171 ? -7.373 1.812 -11.800 1.00 87.00 171 LEU A CA 1
ATOM 1357 C C . LEU A 1 171 ? -6.793 1.105 -13.030 1.00 87.00 171 LEU A C 1
ATOM 1359 O O . LEU A 1 171 ? -7.015 1.546 -14.151 1.00 87.00 171 LEU A O 1
ATOM 1363 N N . ASP A 1 172 ? -6.029 0.035 -12.801 1.00 90.44 172 ASP A N 1
ATOM 1364 C CA . ASP A 1 172 ? -5.365 -0.754 -13.840 1.00 90.44 172 ASP A CA 1
ATOM 1365 C C . ASP A 1 172 ? -4.934 -2.123 -13.273 1.00 90.44 172 ASP A C 1
ATOM 1367 O O . ASP A 1 172 ? -4.970 -2.344 -12.057 1.00 90.44 172 ASP A O 1
ATOM 1371 N N . ALA A 1 173 ? -4.494 -3.034 -14.142 1.00 91.94 173 ALA A N 1
ATOM 1372 C CA . ALA A 1 173 ? -3.945 -4.337 -13.794 1.00 91.94 173 ALA A CA 1
ATOM 1373 C C . ALA A 1 173 ? -2.501 -4.486 -14.297 1.00 91.94 173 ALA A C 1
ATOM 1375 O O . ALA A 1 173 ? -2.179 -4.246 -15.461 1.00 91.94 173 ALA A O 1
ATOM 1376 N N . VAL A 1 174 ? -1.607 -4.957 -13.423 1.00 90.62 174 VAL A N 1
ATOM 1377 C CA . VAL A 1 174 ? -0.207 -5.205 -13.795 1.00 90.62 174 VAL A CA 1
ATOM 1378 C C . VAL A 1 174 ? -0.126 -6.415 -14.727 1.00 90.62 174 VAL A C 1
ATOM 1380 O O . VAL A 1 174 ? -0.209 -7.558 -14.286 1.00 90.62 174 VAL A O 1
ATOM 1383 N N . ARG A 1 175 ? 0.079 -6.165 -16.024 1.00 90.12 175 ARG A N 1
ATOM 1384 C CA . ARG A 1 175 ? 0.158 -7.219 -17.050 1.00 90.12 175 ARG A CA 1
ATOM 1385 C C . ARG A 1 175 ? 1.476 -7.993 -17.037 1.00 90.12 175 ARG A C 1
ATOM 1387 O O . ARG A 1 175 ? 1.490 -9.196 -17.277 1.00 90.12 175 ARG A O 1
ATOM 1394 N N . LYS A 1 176 ? 2.596 -7.304 -16.813 1.00 91.00 176 LYS A N 1
ATOM 1395 C CA . LYS A 1 176 ? 3.943 -7.886 -16.862 1.00 91.00 176 LYS A CA 1
ATOM 1396 C C . LYS A 1 176 ? 4.813 -7.259 -15.780 1.00 91.00 176 LYS A C 1
ATOM 1398 O O . LYS A 1 176 ? 4.714 -6.064 -15.519 1.00 91.00 176 LYS A O 1
ATOM 1403 N N . LYS A 1 177 ? 5.665 -8.075 -15.162 1.00 91.25 177 LYS A N 1
ATOM 1404 C CA . LYS A 1 177 ? 6.689 -7.640 -14.206 1.00 91.25 177 LYS A CA 1
ATOM 1405 C C . LYS A 1 177 ? 8.065 -7.951 -14.783 1.00 91.25 177 LYS A C 1
ATOM 1407 O O . LYS A 1 177 ? 8.232 -8.994 -15.411 1.00 91.25 177 LYS A O 1
ATOM 1412 N N . GLY A 1 178 ? 9.009 -7.044 -14.567 1.00 90.12 178 GLY A N 1
ATOM 1413 C CA . GLY A 1 178 ? 10.427 -7.263 -14.835 1.00 90.12 178 GLY A CA 1
ATOM 1414 C C . GLY A 1 178 ? 11.198 -7.553 -13.554 1.00 90.12 178 GLY A C 1
ATOM 1415 O O . GLY A 1 178 ? 10.642 -7.563 -12.450 1.00 90.12 178 GLY A O 1
ATOM 1416 N N . SER A 1 179 ? 12.496 -7.754 -13.715 1.00 91.62 179 SER A N 1
ATOM 1417 C CA . SER A 1 179 ? 13.459 -7.876 -12.629 1.00 91.62 179 SER A CA 1
ATOM 1418 C C . SER A 1 179 ? 13.470 -6.602 -11.780 1.00 91.62 179 SER A C 1
ATOM 1420 O O . S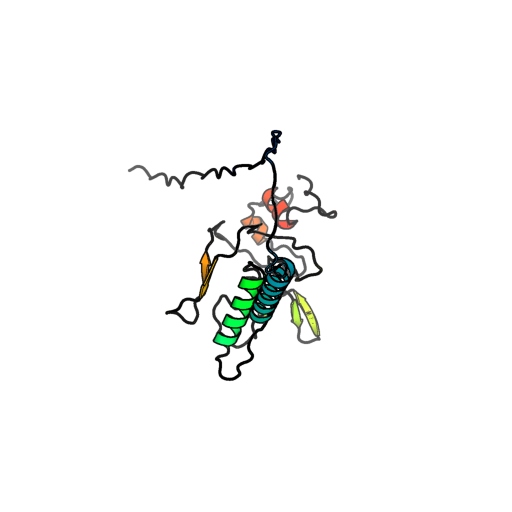ER A 1 179 ? 13.220 -5.504 -12.273 1.00 91.62 179 SER A O 1
ATOM 1422 N N . ALA A 1 180 ? 13.742 -6.718 -10.482 1.00 87.50 180 ALA A N 1
ATOM 1423 C CA . ALA A 1 180 ? 13.813 -5.544 -9.614 1.00 87.50 180 ALA A CA 1
ATOM 1424 C C . ALA A 1 180 ? 15.097 -4.742 -9.878 1.00 87.50 180 ALA A C 1
ATOM 1426 O O . ALA A 1 180 ? 16.183 -5.321 -9.948 1.00 87.50 180 ALA A O 1
ATOM 1427 N N . ALA A 1 181 ? 14.988 -3.412 -9.939 1.00 85.50 181 ALA A N 1
ATOM 1428 C CA . ALA A 1 181 ? 16.156 -2.537 -9.920 1.00 85.50 181 ALA A CA 1
ATOM 1429 C C . ALA A 1 181 ? 16.887 -2.666 -8.574 1.00 85.50 181 ALA A C 1
ATOM 1431 O O . ALA A 1 181 ? 16.271 -2.629 -7.504 1.00 85.50 181 ALA A O 1
ATOM 1432 N N . ARG A 1 182 ? 18.211 -2.827 -8.618 1.00 82.75 182 ARG A N 1
ATOM 1433 C CA . ARG A 1 182 ? 19.057 -3.020 -7.430 1.00 82.75 182 ARG A CA 1
ATOM 1434 C C . ARG A 1 182 ? 20.239 -2.069 -7.487 1.00 82.75 182 ARG A C 1
ATOM 1436 O O . ARG A 1 182 ? 20.867 -1.941 -8.528 1.00 82.75 182 ARG A O 1
ATOM 1443 N N . ALA A 1 183 ? 20.530 -1.404 -6.368 1.00 78.75 183 ALA A N 1
ATOM 1444 C CA . ALA A 1 183 ? 21.645 -0.456 -6.249 1.00 78.75 183 ALA A CA 1
ATOM 1445 C C . ALA A 1 183 ? 21.679 0.631 -7.352 1.00 78.75 183 ALA A C 1
ATOM 1447 O O . ALA A 1 183 ? 22.747 1.050 -7.779 1.00 78.75 183 ALA A O 1
ATOM 1448 N N . GLY A 1 184 ? 20.507 1.070 -7.829 1.00 77.25 184 GLY A N 1
ATOM 1449 C CA . GLY A 1 184 ? 20.394 2.069 -8.900 1.00 77.25 184 GLY A CA 1
ATOM 1450 C C . GLY A 1 184 ? 20.590 1.523 -10.319 1.00 77.25 184 GLY A C 1
ATOM 1451 O O . GLY A 1 184 ? 20.485 2.285 -11.273 1.00 77.25 184 GLY A O 1
ATOM 1452 N N . VAL A 1 185 ? 20.828 0.219 -10.481 1.00 85.88 185 VAL A N 1
ATOM 1453 C CA . VAL A 1 185 ? 20.950 -0.426 -11.792 1.00 85.88 185 VAL A CA 1
ATOM 1454 C C . VAL A 1 185 ? 19.561 -0.745 -12.344 1.00 85.88 185 VAL A C 1
ATOM 1456 O O . VAL A 1 185 ? 18.778 -1.439 -11.687 1.00 85.88 185 VAL A O 1
ATOM 1459 N N . ILE A 1 186 ? 19.277 -0.254 -13.553 1.00 87.31 186 ILE A N 1
ATOM 1460 C CA . ILE A 1 186 ? 18.062 -0.561 -14.318 1.00 87.31 186 ILE A CA 1
ATOM 1461 C C . ILE A 1 186 ? 18.278 -1.885 -15.070 1.00 87.31 186 ILE A C 1
ATOM 1463 O O . ILE A 1 186 ? 19.212 -1.976 -15.869 1.00 87.31 186 ILE A O 1
ATOM 1467 N N . PRO A 1 187 ? 17.454 -2.918 -14.830 1.00 91.19 187 PRO A N 1
ATOM 1468 C CA . PRO A 1 187 ? 17.555 -4.189 -15.542 1.00 91.19 187 PRO A CA 1
ATOM 1469 C C . PRO A 1 187 ? 17.226 -4.068 -17.037 1.00 91.19 187 PRO A C 1
ATOM 1471 O O . PRO A 1 187 ? 16.324 -3.330 -17.426 1.00 91.19 187 PRO A O 1
ATOM 1474 N N . SER A 1 188 ? 17.918 -4.834 -17.885 1.00 90.62 188 SER A N 1
ATOM 1475 C CA . SER A 1 188 ? 17.727 -4.789 -19.344 1.00 90.62 188 SER A CA 1
ATOM 1476 C C . SER A 1 188 ? 16.354 -5.286 -19.803 1.00 90.62 188 SER A C 1
ATOM 1478 O O . SER A 1 188 ? 15.861 -4.851 -20.841 1.00 90.62 188 SER A O 1
ATOM 1480 N N . ASP A 1 189 ? 15.694 -6.149 -19.027 1.00 92.88 189 ASP A N 1
ATOM 1481 C CA . ASP A 1 189 ? 14.343 -6.629 -19.331 1.00 92.88 189 ASP A CA 1
ATOM 1482 C C . ASP A 1 189 ? 13.281 -5.518 -19.246 1.00 92.88 189 ASP A C 1
ATOM 1484 O O . ASP A 1 189 ? 12.218 -5.641 -19.861 1.00 92.88 189 ASP A O 1
ATOM 1488 N N . TRP A 1 190 ? 13.570 -4.402 -18.565 1.00 92.50 190 TRP A N 1
ATOM 1489 C CA . TRP A 1 190 ? 12.710 -3.217 -18.575 1.00 92.50 190 TRP A CA 1
ATOM 1490 C C . TRP A 1 190 ? 12.645 -2.591 -19.962 1.00 92.50 190 TRP A C 1
ATOM 1492 O O . TRP A 1 190 ? 11.567 -2.167 -20.369 1.00 92.50 190 TRP A O 1
ATOM 1502 N N . ASN A 1 191 ? 13.747 -2.609 -20.715 1.00 91.81 191 ASN A N 1
ATOM 1503 C CA . ASN A 1 191 ? 13.783 -2.097 -22.083 1.00 91.81 191 ASN A CA 1
ATOM 1504 C C . ASN A 1 191 ? 12.816 -2.892 -22.966 1.00 91.81 191 ASN A C 1
ATOM 1506 O O . ASN A 1 191 ? 11.987 -2.311 -23.659 1.00 91.81 191 ASN A O 1
ATOM 1510 N N . THR A 1 192 ? 12.823 -4.223 -22.852 1.00 91.19 192 THR A N 1
ATOM 1511 C CA . THR A 1 192 ? 11.880 -5.089 -23.574 1.00 91.19 192 THR A CA 1
ATOM 1512 C C . THR A 1 192 ? 10.429 -4.860 -23.145 1.00 91.19 192 THR A C 1
ATOM 1514 O O . THR A 1 192 ? 9.522 -4.926 -23.968 1.00 91.19 192 THR A O 1
ATOM 1517 N N . ILE A 1 193 ? 10.167 -4.605 -21.856 1.00 91.88 193 ILE A N 1
ATOM 1518 C CA . ILE A 1 193 ? 8.813 -4.278 -21.371 1.00 91.88 193 ILE A CA 1
ATOM 1519 C C . ILE A 1 193 ? 8.349 -2.921 -21.913 1.00 91.88 193 ILE A C 1
ATOM 1521 O O . ILE A 1 193 ? 7.179 -2.770 -22.256 1.00 91.88 193 ILE A O 1
ATOM 1525 N N . ALA A 1 194 ? 9.263 -1.959 -21.997 1.00 91.25 194 ALA A N 1
ATOM 1526 C CA . ALA A 1 194 ? 9.013 -0.607 -22.470 1.00 91.25 194 ALA A CA 1
ATOM 1527 C C . ALA A 1 194 ? 8.963 -0.478 -24.001 1.00 91.25 194 ALA A C 1
ATOM 1529 O O . ALA A 1 194 ? 8.616 0.593 -24.494 1.00 91.25 194 ALA A O 1
ATOM 1530 N N . GLY A 1 195 ? 9.317 -1.531 -24.747 1.00 91.69 195 GLY A N 1
ATOM 1531 C CA . GLY A 1 195 ? 9.465 -1.467 -26.204 1.00 91.69 195 GLY A CA 1
ATOM 1532 C C . GLY A 1 195 ? 10.643 -0.592 -26.645 1.00 91.69 195 GLY A C 1
ATOM 1533 O O . GLY A 1 195 ? 10.569 0.077 -27.672 1.00 91.69 195 GLY A O 1
ATOM 1534 N N . TRP A 1 196 ? 11.708 -0.536 -25.844 1.00 92.62 196 TRP A N 1
ATOM 1535 C CA . TRP A 1 196 ? 12.934 0.195 -26.152 1.00 92.62 196 TRP A CA 1
ATOM 1536 C C . TRP A 1 196 ? 14.003 -0.760 -26.692 1.00 92.62 196 TRP A C 1
ATOM 1538 O O . TRP A 1 196 ? 14.918 -1.169 -25.980 1.00 92.62 196 TRP A O 1
ATOM 1548 N N . ASP A 1 197 ? 13.862 -1.145 -27.960 1.00 88.31 197 ASP A N 1
ATOM 1549 C CA . ASP A 1 197 ? 14.721 -2.167 -28.577 1.00 88.31 197 ASP A CA 1
ATOM 1550 C C . ASP A 1 197 ? 16.111 -1.635 -28.967 1.00 88.31 197 ASP A C 1
ATOM 1552 O O . ASP A 1 197 ? 17.085 -2.386 -28.989 1.00 88.31 197 ASP A O 1
ATOM 1556 N N . ASN A 1 198 ? 16.224 -0.331 -29.246 1.00 87.50 198 ASN A N 1
ATOM 1557 C CA . ASN A 1 198 ? 17.479 0.328 -29.602 1.00 87.50 198 ASN A CA 1
ATOM 1558 C C . ASN A 1 198 ? 17.932 1.298 -28.501 1.00 87.50 198 ASN A C 1
ATOM 1560 O O . ASN A 1 198 ? 17.533 2.466 -28.482 1.00 87.50 198 ASN A O 1
ATOM 1564 N N . SER A 1 199 ? 18.828 0.841 -27.625 1.00 82.06 199 SER A N 1
ATOM 1565 C CA . SER A 1 199 ? 19.372 1.663 -26.537 1.00 82.06 199 SER A CA 1
ATOM 1566 C C . SER A 1 199 ? 20.304 2.790 -26.997 1.00 82.06 199 SER A C 1
ATOM 1568 O O . SER A 1 199 ? 20.716 3.605 -26.176 1.00 82.06 199 SER A O 1
ATOM 1570 N N . SER A 1 200 ? 20.665 2.845 -28.285 1.00 86.31 200 SER A N 1
ATOM 1571 C CA . SER A 1 200 ? 21.410 3.972 -28.862 1.00 86.31 200 SER A CA 1
ATOM 1572 C C . SER A 1 200 ? 20.517 5.179 -29.165 1.00 86.31 200 SER A C 1
ATOM 1574 O O . SER A 1 200 ? 21.029 6.285 -29.316 1.00 86.31 200 SER A O 1
ATOM 1576 N N . SER A 1 201 ? 19.196 4.989 -29.245 1.00 89.25 201 SER A N 1
ATOM 1577 C CA . SER A 1 201 ? 18.217 6.082 -29.304 1.00 89.25 201 SER A CA 1
ATOM 1578 C C . SER A 1 201 ? 17.655 6.402 -27.915 1.00 89.25 201 SER A C 1
ATOM 1580 O O . SER A 1 201 ? 17.639 5.508 -27.067 1.00 89.25 201 SER A O 1
ATOM 1582 N N . PRO A 1 202 ? 17.158 7.630 -27.668 1.00 89.44 202 PRO A N 1
ATOM 1583 C CA . PRO A 1 202 ? 16.480 7.966 -26.418 1.00 89.44 202 PRO A CA 1
ATOM 1584 C C . PRO A 1 202 ? 15.347 6.980 -26.073 1.00 89.44 202 PRO A C 1
ATOM 1586 O O . PRO A 1 202 ? 14.706 6.442 -26.981 1.00 89.44 202 PRO A O 1
ATOM 1589 N N . PRO A 1 203 ? 15.085 6.729 -24.778 1.00 91.69 203 PRO A N 1
ATOM 1590 C CA . PRO A 1 203 ? 13.983 5.872 -24.356 1.00 91.69 203 PRO A CA 1
ATOM 1591 C C . PRO A 1 203 ? 12.622 6.465 -24.753 1.00 91.69 203 PRO A C 1
ATOM 1593 O O . PRO A 1 203 ? 12.485 7.687 -24.831 1.00 91.69 203 PRO A O 1
ATOM 1596 N N . PRO A 1 204 ? 11.578 5.631 -24.922 1.00 93.56 204 PRO A N 1
ATOM 1597 C CA . PRO A 1 204 ? 10.215 6.117 -25.094 1.00 93.56 204 PRO A CA 1
ATOM 1598 C C . PRO A 1 204 ? 9.811 7.077 -23.967 1.00 93.56 204 PRO A C 1
ATOM 1600 O O . PRO A 1 204 ? 10.036 6.784 -22.791 1.00 93.56 204 PRO A O 1
ATOM 1603 N N . GLU A 1 205 ? 9.151 8.185 -24.310 1.00 90.50 205 GLU A N 1
ATOM 1604 C CA . GLU A 1 205 ? 8.786 9.256 -23.363 1.00 90.50 205 GLU A CA 1
ATOM 1605 C C . GLU A 1 205 ? 8.045 8.723 -22.125 1.00 90.50 205 GLU A C 1
ATOM 1607 O O . GLU A 1 205 ? 8.362 9.081 -20.992 1.00 90.50 205 GLU A O 1
ATOM 1612 N N . THR A 1 206 ? 7.076 7.821 -22.313 1.00 90.19 206 THR A N 1
ATOM 1613 C CA . THR A 1 206 ? 6.332 7.217 -21.197 1.00 90.19 206 THR A CA 1
ATOM 1614 C C . THR A 1 206 ? 7.257 6.442 -20.263 1.00 90.19 206 THR A C 1
ATOM 1616 O O . THR A 1 206 ? 7.147 6.582 -19.048 1.00 90.19 206 THR A O 1
ATOM 1619 N N . PHE A 1 207 ? 8.195 5.670 -20.820 1.00 91.12 207 PHE A N 1
ATOM 1620 C CA . PHE A 1 207 ? 9.154 4.895 -20.038 1.00 91.12 207 PHE A CA 1
ATOM 1621 C C . PHE A 1 207 ? 10.103 5.809 -19.263 1.00 91.12 207 PHE A C 1
ATOM 1623 O O . PHE A 1 207 ? 10.266 5.635 -18.055 1.00 91.12 207 PHE A O 1
ATOM 1630 N N . TRP A 1 208 ? 10.645 6.841 -19.914 1.00 88.00 208 TRP A N 1
ATOM 1631 C CA . TRP A 1 208 ? 11.473 7.845 -19.252 1.00 88.00 208 TRP A CA 1
ATOM 1632 C C . TRP A 1 208 ? 10.743 8.534 -18.097 1.00 88.00 208 TRP A C 1
ATOM 1634 O O . TRP A 1 208 ? 11.248 8.575 -16.974 1.00 88.00 208 TRP A O 1
ATOM 1644 N N . ARG A 1 209 ? 9.519 9.017 -18.337 1.00 89.31 209 ARG A N 1
ATOM 1645 C CA . ARG A 1 209 ? 8.704 9.673 -17.307 1.00 89.31 209 ARG A CA 1
ATOM 1646 C C . ARG A 1 209 ? 8.412 8.745 -16.133 1.00 89.31 209 ARG A C 1
ATOM 1648 O O . ARG A 1 209 ? 8.365 9.223 -15.004 1.00 89.31 209 ARG A O 1
ATOM 1655 N N . THR A 1 210 ? 8.242 7.442 -16.358 1.00 88.19 210 THR A N 1
ATOM 1656 C CA . THR A 1 210 ? 8.127 6.460 -15.271 1.00 88.19 210 THR A CA 1
ATOM 1657 C C . THR A 1 210 ? 9.435 6.342 -14.487 1.00 88.19 210 THR A C 1
ATOM 1659 O O . THR A 1 210 ? 9.395 6.390 -13.259 1.00 88.19 210 THR A O 1
ATOM 1662 N N . LEU A 1 211 ? 10.585 6.240 -15.164 1.00 86.00 211 LEU A N 1
ATOM 1663 C CA . LEU A 1 211 ? 11.899 6.113 -14.517 1.00 86.00 211 LEU A CA 1
ATOM 1664 C C . LEU A 1 211 ? 12.216 7.290 -13.591 1.00 86.00 211 LEU A C 1
ATOM 1666 O O . LEU A 1 211 ? 12.688 7.081 -12.475 1.00 86.00 211 LEU A O 1
ATOM 1670 N N . VAL A 1 212 ? 11.915 8.516 -14.022 1.00 84.19 212 VAL A N 1
ATOM 1671 C CA . VAL A 1 212 ? 12.177 9.728 -13.227 1.00 84.19 212 VAL A CA 1
ATOM 1672 C C . VAL A 1 212 ? 11.033 10.107 -12.284 1.00 84.19 212 VAL A C 1
ATOM 1674 O O . VAL A 1 212 ? 11.029 11.192 -11.707 1.00 84.19 212 VAL A O 1
ATOM 1677 N N . GLY A 1 213 ? 10.010 9.256 -12.144 1.00 82.38 213 GLY A N 1
ATOM 1678 C CA . GLY A 1 213 ? 8.834 9.560 -11.321 1.00 82.38 213 GLY A CA 1
ATOM 1679 C C . GLY A 1 213 ? 8.083 10.816 -11.782 1.00 82.38 213 GLY A C 1
ATOM 1680 O O . GLY A 1 213 ? 7.428 11.485 -10.983 1.00 82.38 213 GLY A O 1
ATOM 1681 N N . ASN A 1 214 ? 8.201 11.153 -13.068 1.00 84.94 214 ASN A N 1
ATOM 1682 C CA . ASN A 1 214 ? 7.684 12.359 -13.697 1.00 84.94 214 ASN A CA 1
ATOM 1683 C C . ASN A 1 214 ? 8.144 13.645 -12.982 1.00 84.94 214 ASN A C 1
ATOM 1685 O O . ASN A 1 214 ? 7.358 14.587 -12.825 1.00 84.94 214 ASN A O 1
ATOM 1689 N N . ARG A 1 215 ? 9.410 13.675 -12.545 1.00 81.44 215 ARG A N 1
ATOM 1690 C CA . ARG A 1 215 ? 10.066 14.820 -11.902 1.00 81.44 215 ARG A CA 1
ATOM 1691 C C . ARG A 1 215 ? 11.468 15.052 -12.477 1.00 81.44 215 ARG A C 1
ATOM 1693 O O . ARG A 1 215 ? 12.138 14.094 -12.846 1.00 81.44 215 ARG A O 1
ATOM 1700 N N . ASP A 1 216 ? 11.913 16.305 -12.546 1.00 79.94 216 ASP A N 1
ATOM 1701 C CA . ASP A 1 216 ? 13.327 16.643 -12.780 1.00 79.94 216 ASP A CA 1
ATOM 1702 C C . ASP A 1 216 ? 14.127 16.733 -11.461 1.00 79.94 216 ASP A C 1
ATOM 1704 O O . ASP A 1 216 ? 13.589 16.532 -10.368 1.00 79.94 216 ASP A O 1
ATOM 1708 N N . PHE A 1 217 ? 15.420 17.071 -11.552 1.00 75.00 217 PHE A N 1
ATOM 1709 C CA . PHE A 1 217 ? 16.306 17.252 -10.390 1.00 75.00 217 PHE A CA 1
ATOM 1710 C C . PHE A 1 217 ? 15.858 18.376 -9.437 1.00 75.00 217 PHE A C 1
ATOM 1712 O O . PHE A 1 217 ? 16.287 18.414 -8.287 1.00 75.00 217 PHE A O 1
ATOM 1719 N N . SER A 1 218 ? 14.985 19.273 -9.902 1.00 78.38 218 SER A N 1
ATOM 1720 C CA . SER A 1 218 ? 14.403 20.384 -9.145 1.00 78.38 218 SER A CA 1
ATOM 1721 C C . SER A 1 218 ? 12.938 20.124 -8.752 1.00 78.38 218 SER A C 1
ATOM 1723 O O . SER A 1 218 ? 12.254 21.032 -8.289 1.00 78.38 218 SER A O 1
ATOM 1725 N N . SER A 1 219 ? 12.439 18.888 -8.898 1.00 71.12 219 SER A N 1
ATOM 1726 C CA . SER A 1 219 ? 11.044 18.487 -8.645 1.00 71.12 219 SER A CA 1
ATOM 1727 C C . SER A 1 219 ? 9.968 19.141 -9.535 1.00 71.12 219 SER A C 1
ATOM 1729 O O . SER A 1 219 ? 8.773 19.040 -9.226 1.00 71.12 219 SER A O 1
ATOM 1731 N N . HIS A 1 220 ? 10.337 19.750 -10.661 1.00 78.81 220 HIS A N 1
ATOM 1732 C CA . HIS A 1 220 ? 9.409 20.226 -11.692 1.00 78.81 220 HIS A CA 1
ATOM 1733 C C . HIS A 1 220 ? 9.029 19.109 -12.673 1.00 78.81 220 HIS A C 1
ATOM 1735 O O . HIS A 1 220 ? 9.440 17.959 -12.515 1.00 78.81 220 HIS A O 1
ATOM 1741 N N . LYS A 1 221 ? 8.198 19.423 -13.679 1.00 77.38 221 LYS A N 1
ATOM 1742 C CA . LYS A 1 221 ? 7.922 18.484 -14.778 1.00 77.38 221 LYS A CA 1
ATOM 1743 C C . LYS A 1 221 ? 9.233 18.193 -15.524 1.00 77.38 221 LYS A C 1
ATOM 1745 O O . LYS A 1 221 ? 9.943 19.146 -15.834 1.00 77.38 221 LYS A O 1
ATOM 1750 N N . PRO A 1 222 ? 9.535 16.921 -15.829 1.00 77.38 222 PRO A N 1
ATOM 1751 C CA . PRO A 1 222 ? 10.761 16.563 -16.518 1.00 77.38 222 PRO A CA 1
ATOM 1752 C C . PRO A 1 222 ? 10.775 17.164 -17.930 1.00 77.38 222 PRO A C 1
ATOM 1754 O O . PRO A 1 222 ? 9.700 17.358 -18.517 1.00 77.38 222 PRO A O 1
ATOM 1757 N N . PRO A 1 223 ? 11.965 17.463 -18.479 1.00 73.31 223 PRO A N 1
ATOM 1758 C CA . PRO A 1 223 ? 12.091 17.831 -19.880 1.00 73.31 223 PRO A CA 1
ATOM 1759 C C . PRO A 1 223 ? 11.552 16.701 -20.763 1.00 73.31 223 PRO A C 1
ATOM 1761 O O . PRO A 1 223 ? 11.663 15.523 -20.419 1.00 73.31 223 PRO A O 1
ATOM 1764 N N . ARG A 1 224 ? 10.950 17.085 -21.891 1.00 71.62 224 ARG A N 1
ATOM 1765 C CA . ARG A 1 224 ? 10.606 16.137 -22.955 1.00 71.62 224 ARG A CA 1
ATOM 1766 C C . ARG A 1 224 ? 11.900 15.715 -23.639 1.00 71.62 224 ARG A C 1
ATOM 1768 O O . ARG A 1 224 ? 12.759 16.578 -23.842 1.00 71.62 224 ARG A O 1
ATOM 1775 N N . HIS A 1 225 ? 12.025 14.436 -23.968 1.00 62.41 225 HIS A N 1
ATOM 1776 C CA . HIS A 1 225 ? 13.145 13.934 -24.762 1.00 62.41 225 HIS A CA 1
ATOM 1777 C C . HIS A 1 225 ? 12.789 13.834 -26.243 1.00 62.41 225 HIS A C 1
ATOM 1779 O O . HIS A 1 225 ? 11.594 13.632 -26.561 1.00 62.41 225 HIS A O 1
#

Radius of gyration: 28.27 Å; chains: 1; bounding box: 71×64×74 Å

Secondary structure (DSSP, 8-state):
-PPP---PPPP---PPP-------------------------TTHHHHHHHHHHHHHHHHHHT-----TTS-HHHHHHHHHHHHHHHHS--GGGGS--BPTTS---TTS-BGGGSSEEE-TTS-EEE-SPPPTT--STTS-----TTTTPPPPEEE-SS-TT-EEE------------PPPBTTBPPTHHHHHHT---TTSPPPHHHHHHHTTT--TTSSPPPP-

pLDDT: mean 75.93, std 19.86, range [29.86, 95.81]

Organism: Blastomyces gilchristii (strain SLH14081) (NCBI:txid559298)